Protein AF-A0A9D4RCX7-F1 (afdb_monomer)

Solvent-accessible surface area (backbone atoms only — not comparable to full-atom values): 12362 Å² total; per-residue (Å²): 135,86,64,93,77,71,76,49,70,45,82,47,77,48,77,51,57,49,90,91,46,69,84,62,58,51,76,49,78,48,80,46,74,56,82,64,53,83,46,48,37,42,57,85,52,87,57,45,81,49,77,43,50,80,78,61,65,84,96,58,87,87,78,87,86,58,65,46,25,86,72,71,64,48,59,74,49,77,48,73,52,88,61,61,85,85,41,52,68,55,36,42,32,36,34,31,32,70,39,52,73,60,38,67,34,78,38,42,36,29,44,43,78,41,80,85,75,92,73,78,67,50,65,74,78,74,91,82,86,84,68,98,83,68,71,90,90,63,89,85,79,84,81,64,66,46,67,92,66,88,88,64,89,78,85,80,81,87,79,91,80,81,78,98,59,85,84,89,80,90,81,88,77,86,83,81,81,80,85,134

Sequence (180 aa):
MDDALARSLYTIYIDAYDSLVPDNRARTQVQITVLRNQGFPEFDRASYNEQIDEFHQLAVSVVNITARDTRDNDQITYRMIDGSLNQINSIPCEATDDGLPARSRDVSVVLRVIRVGSAPPSAHPSPLMCQKTRPLGRVYSEVNAQNPISGRNPFLRYELIGCHLPTTSLLSIPQQEISL

Organism: Dreissena polymorpha (NCBI:txid45954)

InterPro domains:
  IPR015919 Cadherin-like superfamily [SSF49313] (37-121)

Foldseek 3Di:
DDPPVPDQKDKDKDWDDDPVCRVDIDIDIDIHGDDFDPWAWDKPDQEAEFEDEPPPDPPDDGDDTDTATPPPRFDKDKDWDPDPPVPLQWTKMKIWGPTVVIHMDIHIYGYHYDYQDDDDWDKDDDDFDDDPPDDAPDDRDDIDTDDPHPDDDDPDDDDDDDDPDDDDDDYDDDDDDDDD

Structure (mmCIF, N/CA/C/O backbone):
data_AF-A0A9D4RCX7-F1
#
_entry.id   AF-A0A9D4RCX7-F1
#
loop_
_atom_site.group_PDB
_atom_site.id
_atom_site.type_symbol
_atom_site.label_atom_id
_atom_site.label_alt_id
_atom_site.label_comp_id
_atom_site.label_asym_id
_atom_site.label_entity_id
_atom_site.label_seq_id
_atom_site.pdbx_PDB_ins_code
_atom_site.Cartn_x
_atom_site.Cartn_y
_atom_site.Cartn_z
_atom_site.occupancy
_atom_site.B_iso_or_equiv
_atom_site.auth_seq_id
_atom_site.auth_comp_id
_atom_site.auth_asym_id
_atom_site.auth_atom_id
_atom_site.pdbx_PDB_model_num
ATOM 1 N N . MET A 1 1 ? 21.361 0.498 -10.367 1.00 44.06 1 MET A N 1
ATOM 2 C CA . MET A 1 1 ? 21.936 1.452 -11.338 1.00 44.06 1 MET A CA 1
ATOM 3 C C . MET A 1 1 ? 21.107 2.713 -11.213 1.00 44.06 1 MET A C 1
ATOM 5 O O . MET A 1 1 ? 20.020 2.763 -11.770 1.00 44.06 1 MET A O 1
ATOM 9 N N . ASP A 1 2 ? 21.563 3.651 -10.384 1.00 46.72 2 ASP A N 1
ATOM 10 C CA . ASP A 1 2 ? 20.850 4.901 -10.108 1.00 46.72 2 ASP A CA 1
ATOM 11 C C . ASP A 1 2 ? 21.110 5.888 -11.250 1.00 46.72 2 ASP A C 1
ATOM 13 O O . ASP A 1 2 ? 22.214 6.409 -11.409 1.00 46.72 2 ASP A O 1
ATOM 17 N N . ASP A 1 3 ? 20.108 6.098 -12.101 1.00 55.25 3 ASP A N 1
ATOM 18 C CA . ASP A 1 3 ? 20.174 7.060 -13.202 1.00 55.25 3 ASP A CA 1
ATOM 19 C C . ASP A 1 3 ? 19.863 8.469 -12.675 1.00 55.25 3 ASP A C 1
ATOM 21 O O . ASP A 1 3 ? 18.710 8.896 -12.634 1.00 55.25 3 ASP A O 1
ATOM 25 N N . ALA A 1 4 ? 20.908 9.199 -12.275 1.00 53.03 4 ALA A N 1
ATOM 26 C CA . ALA A 1 4 ? 20.832 10.539 -11.679 1.00 53.03 4 ALA A CA 1
ATOM 27 C C . ALA A 1 4 ? 20.161 11.618 -12.564 1.00 53.03 4 ALA A C 1
ATOM 29 O O . ALA A 1 4 ? 19.923 12.729 -12.097 1.00 53.03 4 ALA A O 1
ATOM 30 N N . LEU A 1 5 ? 19.865 11.319 -13.836 1.00 59.56 5 LEU A N 1
ATOM 31 C CA . LEU A 1 5 ? 19.228 12.246 -14.781 1.00 59.56 5 LEU A CA 1
ATOM 32 C C . LEU A 1 5 ? 17.838 11.797 -15.246 1.00 59.56 5 LEU A C 1
ATOM 34 O O . LEU A 1 5 ? 17.217 12.502 -16.038 1.00 59.56 5 LEU A O 1
ATOM 38 N N . ALA A 1 6 ? 17.349 10.649 -14.768 1.00 67.06 6 ALA A N 1
ATOM 39 C CA . ALA A 1 6 ? 16.031 10.120 -15.093 1.00 67.06 6 ALA A CA 1
ATOM 40 C C . ALA A 1 6 ? 15.704 10.123 -16.607 1.00 67.06 6 ALA A C 1
ATOM 42 O O . ALA A 1 6 ? 14.556 10.354 -16.998 1.00 67.06 6 ALA A O 1
ATOM 43 N N . ARG A 1 7 ? 16.662 9.808 -17.483 1.00 74.62 7 ARG A N 1
ATOM 44 C CA . ARG A 1 7 ? 16.440 9.862 -18.938 1.00 74.62 7 ARG A CA 1
ATOM 45 C C . ARG A 1 7 ? 15.492 8.749 -19.395 1.00 74.62 7 ARG A C 1
ATOM 47 O O . ARG A 1 7 ? 15.596 7.616 -18.942 1.00 74.62 7 ARG A O 1
ATOM 54 N N . SER A 1 8 ? 14.563 9.082 -20.295 1.00 81.56 8 SER A N 1
ATOM 55 C CA . SER A 1 8 ? 13.553 8.141 -20.824 1.00 81.56 8 SER A CA 1
ATOM 56 C C . SER A 1 8 ? 13.859 7.650 -22.243 1.00 81.56 8 SER A C 1
ATOM 58 O O . SER A 1 8 ? 13.132 6.817 -22.769 1.00 81.56 8 SER A O 1
ATOM 60 N N . LEU A 1 9 ? 14.931 8.151 -22.867 1.00 87.12 9 LEU A N 1
ATOM 61 C CA . LEU A 1 9 ? 15.351 7.779 -24.216 1.00 87.12 9 LEU A CA 1
ATOM 62 C C . LEU A 1 9 ? 16.872 7.625 -24.263 1.00 87.12 9 LEU A C 1
ATOM 64 O O . LEU A 1 9 ? 17.606 8.554 -23.918 1.00 87.12 9 LEU A O 1
ATOM 68 N N . TYR A 1 10 ? 17.327 6.466 -24.728 1.00 89.94 10 TYR A N 1
ATOM 69 C CA . TYR A 1 10 ? 18.731 6.165 -24.972 1.00 89.94 10 TYR A CA 1
ATOM 70 C C . TYR A 1 10 ? 18.933 5.874 -26.450 1.00 89.94 10 TYR A C 1
ATOM 72 O O . TYR A 1 10 ? 18.183 5.115 -27.059 1.00 89.94 10 TYR A O 1
ATOM 80 N N . THR A 1 11 ? 19.977 6.462 -27.016 1.00 93.44 11 THR A N 1
ATOM 81 C CA . THR A 1 11 ? 20.402 6.183 -28.382 1.00 93.44 11 THR A CA 1
ATOM 82 C C . THR A 1 11 ? 21.670 5.350 -28.324 1.00 93.44 11 THR A C 1
ATOM 84 O O . THR A 1 11 ? 22.684 5.822 -27.809 1.00 93.44 11 THR A O 1
ATOM 87 N N . ILE A 1 12 ? 21.619 4.128 -28.853 1.00 94.94 12 ILE A N 1
ATOM 88 C CA . ILE A 1 12 ? 22.793 3.266 -29.005 1.00 94.94 12 ILE A CA 1
ATOM 89 C C . ILE A 1 12 ? 23.153 3.130 -30.485 1.00 94.94 12 ILE A C 1
ATOM 91 O O . ILE A 1 12 ? 22.278 3.102 -31.351 1.00 94.94 12 ILE A O 1
ATOM 95 N N . TYR A 1 13 ? 24.449 3.042 -30.767 1.00 96.31 13 TYR A N 1
ATOM 96 C CA . TYR A 1 13 ? 24.965 2.748 -32.099 1.00 96.31 13 TYR A CA 1
ATOM 97 C C . TYR A 1 13 ? 25.464 1.310 -32.126 1.00 96.31 13 TYR A C 1
ATOM 99 O O . TYR A 1 13 ? 26.211 0.902 -31.237 1.00 96.31 13 TYR A O 1
ATOM 107 N N . ILE A 1 14 ? 25.048 0.554 -33.135 1.00 96.19 14 ILE A N 1
ATOM 108 C CA . ILE A 1 14 ? 25.449 -0.838 -33.329 1.00 96.19 14 ILE A CA 1
ATOM 109 C C . ILE A 1 14 ? 26.311 -0.899 -34.583 1.00 96.19 14 ILE A C 1
ATOM 111 O O . ILE A 1 14 ? 25.851 -0.520 -35.660 1.00 96.19 14 ILE A O 1
ATOM 115 N N . ASP A 1 15 ? 27.544 -1.379 -34.422 1.00 96.38 15 ASP A N 1
ATOM 116 C CA . ASP A 1 15 ? 28.438 -1.718 -35.525 1.00 96.38 15 ASP A CA 1
ATOM 117 C C . ASP A 1 15 ? 28.353 -3.224 -35.793 1.00 96.38 15 ASP A C 1
ATOM 119 O O . ASP A 1 15 ? 28.561 -4.030 -34.887 1.00 96.38 15 ASP A O 1
ATOM 123 N N . ALA A 1 16 ? 28.078 -3.599 -37.039 1.00 96.06 16 ALA A N 1
ATOM 124 C CA . ALA A 1 16 ? 28.166 -4.974 -37.515 1.00 96.06 16 ALA A CA 1
ATOM 125 C C . ALA A 1 16 ? 29.351 -5.102 -38.477 1.00 96.06 16 ALA A C 1
ATOM 127 O O . ALA A 1 16 ? 29.456 -4.332 -39.436 1.00 96.06 16 ALA A O 1
ATOM 128 N N . TYR A 1 17 ? 30.244 -6.056 -38.215 1.00 96.38 17 TYR A N 1
ATOM 129 C CA . TYR A 1 17 ? 31.419 -6.335 -39.039 1.00 96.38 17 TYR A CA 1
ATOM 130 C C . TYR A 1 17 ? 31.830 -7.807 -38.929 1.00 96.38 17 TYR A C 1
ATOM 132 O O . TYR A 1 17 ? 31.524 -8.477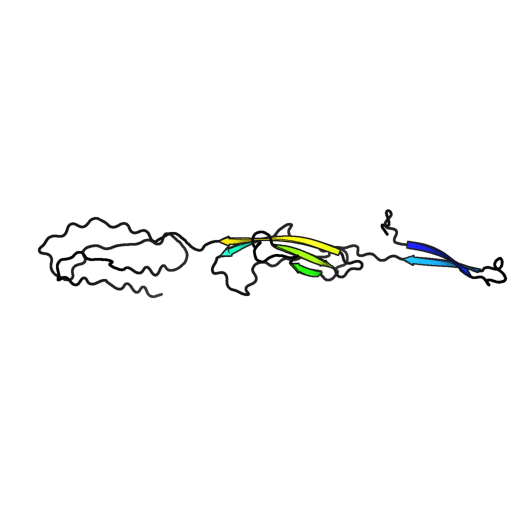 -37.941 1.00 96.38 17 TYR A O 1
ATOM 140 N N . ASP A 1 18 ? 32.525 -8.301 -39.951 1.00 96.38 18 ASP A N 1
ATOM 141 C CA . ASP A 1 18 ? 33.166 -9.618 -39.936 1.00 96.38 18 ASP A CA 1
ATOM 142 C C . ASP A 1 18 ? 34.456 -9.550 -39.101 1.00 96.38 18 ASP A C 1
ATOM 144 O O . ASP A 1 18 ? 35.268 -8.640 -39.283 1.00 96.38 18 ASP A O 1
ATOM 148 N N . SER A 1 19 ? 34.672 -10.512 -38.198 1.00 94.62 19 SER A N 1
ATOM 149 C CA . SER A 1 19 ? 35.849 -10.546 -37.322 1.00 94.62 19 SER A CA 1
ATOM 150 C C . SER A 1 19 ? 37.174 -10.641 -38.083 1.00 94.62 19 SER A C 1
ATOM 152 O O . SER A 1 19 ? 38.197 -10.205 -37.554 1.00 94.62 19 SER A O 1
ATOM 154 N N . LEU A 1 20 ? 37.162 -11.163 -39.314 1.00 95.00 20 LEU A N 1
ATOM 155 C CA . LEU A 1 20 ? 38.339 -11.239 -40.182 1.00 95.00 20 LEU A CA 1
ATOM 156 C C . LEU A 1 20 ? 38.590 -9.945 -40.976 1.00 95.00 20 LEU A C 1
ATOM 158 O O . LEU A 1 20 ? 39.706 -9.751 -41.458 1.00 95.00 20 LEU A O 1
ATOM 162 N N . VAL A 1 21 ? 37.599 -9.045 -41.094 1.00 95.50 21 VAL A N 1
ATOM 163 C CA . VAL A 1 21 ? 37.723 -7.744 -41.789 1.00 95.50 21 VAL A CA 1
ATOM 164 C C . VAL A 1 21 ? 37.087 -6.607 -40.961 1.00 95.50 21 VAL A C 1
ATOM 166 O O . VAL A 1 21 ? 36.041 -6.068 -41.331 1.00 95.50 21 VAL A O 1
ATOM 169 N N . PRO A 1 22 ? 37.715 -6.187 -39.845 1.00 91.62 22 PRO A N 1
ATOM 170 C CA . PRO A 1 22 ? 37.090 -5.285 -38.866 1.00 91.62 22 PRO A CA 1
ATOM 171 C C . PRO A 1 22 ? 36.873 -3.841 -39.337 1.00 91.62 22 PRO A C 1
ATOM 173 O O . PRO A 1 22 ? 36.086 -3.091 -38.747 1.00 91.62 22 PRO A O 1
ATOM 176 N N . ASP A 1 23 ? 37.590 -3.422 -40.377 1.00 94.44 23 ASP A N 1
ATOM 177 C CA . ASP A 1 23 ? 37.478 -2.069 -40.928 1.00 94.44 23 ASP A CA 1
ATOM 178 C C . ASP A 1 23 ? 36.240 -1.911 -41.818 1.00 94.44 23 ASP A C 1
ATOM 180 O O . ASP A 1 23 ? 35.707 -0.808 -41.946 1.00 94.44 23 ASP A O 1
ATOM 184 N N . ASN A 1 24 ? 35.723 -3.012 -42.375 1.00 96.00 24 ASN A N 1
ATOM 185 C CA . ASN A 1 24 ? 34.487 -3.003 -43.145 1.00 96.00 24 ASN A CA 1
ATOM 186 C C . ASN A 1 24 ? 33.284 -3.213 -42.216 1.00 96.00 24 ASN A C 1
ATOM 188 O O . ASN A 1 24 ? 32.891 -4.345 -41.928 1.00 96.00 24 ASN A O 1
ATOM 192 N N . ARG A 1 25 ? 32.712 -2.108 -41.728 1.00 96.12 25 ARG A N 1
ATOM 193 C CA . ARG A 1 25 ? 31.596 -2.117 -40.773 1.00 96.12 25 ARG A CA 1
ATOM 194 C C . ARG A 1 25 ? 30.385 -1.346 -41.281 1.00 96.12 25 ARG A C 1
ATOM 196 O O . ARG A 1 25 ? 30.521 -0.280 -41.878 1.00 96.12 25 ARG A O 1
ATOM 203 N N . ALA A 1 26 ? 29.199 -1.846 -40.956 1.00 96.62 26 ALA A N 1
ATOM 204 C CA . ALA A 1 26 ? 27.942 -1.120 -41.090 1.00 96.62 26 ALA A CA 1
ATOM 205 C C . ALA A 1 26 ? 27.501 -0.606 -39.715 1.00 96.62 26 ALA A C 1
ATOM 207 O O . ALA A 1 26 ? 27.487 -1.372 -38.753 1.00 96.62 26 ALA A O 1
ATOM 208 N N . ARG A 1 27 ? 27.123 0.675 -39.624 1.00 96.62 27 ARG A N 1
ATOM 209 C CA . ARG A 1 27 ? 26.613 1.290 -38.392 1.00 96.62 27 ARG A CA 1
ATOM 210 C C . ARG A 1 27 ? 25.125 1.576 -38.510 1.00 96.62 27 ARG A C 1
ATOM 212 O O . ARG A 1 27 ? 24.691 2.178 -39.488 1.00 96.62 27 ARG A O 1
ATOM 219 N N . THR A 1 28 ? 24.365 1.224 -37.481 1.00 96.81 28 THR A N 1
ATOM 220 C CA . THR A 1 28 ? 22.963 1.629 -37.334 1.00 96.81 28 THR A CA 1
ATOM 221 C C . THR A 1 28 ? 22.697 2.225 -35.955 1.00 96.81 28 THR A C 1
ATOM 223 O O . THR A 1 28 ? 23.509 2.090 -35.038 1.00 96.81 28 THR A O 1
ATOM 226 N N . GLN A 1 29 ? 21.561 2.902 -35.816 1.00 96.81 29 GLN A N 1
ATOM 227 C CA . GLN A 1 29 ? 21.099 3.511 -34.576 1.00 96.81 29 GLN A CA 1
ATOM 228 C C . GLN A 1 29 ? 19.876 2.757 -34.046 1.00 96.81 29 GLN A C 1
ATOM 230 O O . GLN A 1 29 ? 18.929 2.509 -34.790 1.00 96.81 29 GLN A O 1
ATOM 235 N N . VAL A 1 30 ? 19.862 2.462 -32.746 1.00 95.62 30 VAL A N 1
ATOM 236 C CA . VAL A 1 30 ? 18.690 1.937 -32.035 1.00 95.62 30 VAL A CA 1
ATOM 237 C C . VAL A 1 30 ? 18.294 2.914 -30.933 1.00 95.62 30 VAL A C 1
ATOM 239 O O . VAL A 1 30 ? 19.133 3.378 -30.160 1.00 95.62 30 VAL A O 1
ATOM 242 N N . GLN A 1 31 ? 17.005 3.237 -30.879 1.00 94.69 31 GLN A N 1
ATOM 243 C CA . GLN A 1 31 ? 16.410 4.040 -29.818 1.00 94.69 31 GLN A CA 1
ATOM 244 C C . GLN A 1 31 ? 15.747 3.118 -28.794 1.00 94.69 31 GLN A C 1
ATOM 246 O O . GLN A 1 31 ? 14.908 2.295 -29.149 1.00 94.69 31 GLN A O 1
ATOM 251 N N . ILE A 1 32 ? 16.131 3.260 -27.529 1.00 89.56 32 ILE A N 1
ATOM 252 C CA . ILE A 1 32 ? 15.564 2.526 -26.399 1.00 89.56 32 ILE A CA 1
ATOM 253 C C . ILE A 1 32 ? 14.779 3.514 -25.545 1.00 89.56 32 ILE A C 1
ATOM 255 O O . ILE A 1 32 ? 15.359 4.434 -24.963 1.00 89.56 32 ILE A O 1
ATOM 259 N N . THR A 1 33 ? 13.470 3.302 -25.449 1.00 86.06 33 THR A N 1
ATOM 260 C CA . THR A 1 33 ? 12.592 4.074 -24.567 1.00 86.06 33 THR A CA 1
ATOM 261 C C . THR A 1 33 ? 12.451 3.351 -23.235 1.00 86.06 33 THR A C 1
ATOM 263 O O . THR A 1 33 ? 12.062 2.185 -23.200 1.00 86.06 33 THR A O 1
ATOM 266 N N . VAL A 1 34 ? 12.755 4.038 -22.136 1.00 84.62 34 VAL A N 1
ATOM 267 C CA . VAL A 1 34 ? 12.569 3.503 -20.784 1.00 84.62 34 VAL A CA 1
ATOM 268 C C . VAL A 1 34 ? 11.218 3.962 -20.260 1.00 84.62 34 VAL A C 1
ATOM 270 O O . VAL A 1 34 ? 11.002 5.152 -20.040 1.00 84.62 34 VAL A O 1
ATOM 273 N N . LEU A 1 35 ? 10.321 3.000 -20.052 1.00 78.81 35 LEU A N 1
ATOM 274 C CA . LEU A 1 35 ? 9.049 3.211 -19.371 1.00 78.81 35 LEU A CA 1
ATOM 275 C C . LEU A 1 35 ? 9.277 3.046 -17.866 1.00 78.81 35 LEU A C 1
ATOM 277 O O . LEU A 1 35 ? 9.893 2.071 -17.438 1.00 78.81 35 LEU A O 1
ATOM 281 N N . ARG A 1 36 ? 8.823 4.018 -17.076 1.00 82.06 36 ARG A N 1
ATOM 282 C CA . ARG A 1 36 ? 8.868 3.970 -15.611 1.00 82.06 36 ARG A CA 1
ATOM 283 C C . ARG A 1 36 ? 7.474 4.218 -15.068 1.00 82.06 36 ARG A C 1
ATOM 285 O O . ARG A 1 36 ? 6.780 5.078 -15.609 1.00 82.06 36 ARG A O 1
ATOM 292 N N . ASN A 1 37 ? 7.146 3.542 -13.974 1.00 87.69 37 ASN A N 1
ATOM 293 C CA . ASN A 1 37 ? 6.021 3.911 -13.126 1.00 87.69 37 ASN A CA 1
ATOM 294 C C . ASN A 1 37 ? 6.153 5.396 -12.710 1.00 87.69 37 ASN A C 1
ATOM 296 O O . ASN A 1 37 ? 7.189 5.821 -12.168 1.00 87.69 37 ASN A O 1
ATOM 300 N N . GLN A 1 38 ? 5.147 6.201 -13.064 1.00 83.62 38 GLN A N 1
ATOM 301 C CA . GLN A 1 38 ? 5.122 7.639 -12.791 1.00 83.62 38 GLN A CA 1
ATOM 302 C C . GLN A 1 38 ? 4.380 7.949 -11.492 1.00 83.62 38 GLN A C 1
ATOM 304 O O . GLN A 1 38 ? 4.663 8.991 -10.886 1.00 83.62 38 GLN A O 1
ATOM 309 N N . GLY A 1 39 ? 3.479 7.058 -11.093 1.00 87.25 39 GLY A N 1
ATOM 310 C CA . GLY A 1 39 ? 2.679 7.062 -9.888 1.00 87.25 39 GLY A CA 1
ATOM 311 C C . GLY A 1 39 ? 3.342 6.447 -8.667 1.00 87.25 39 GLY A C 1
A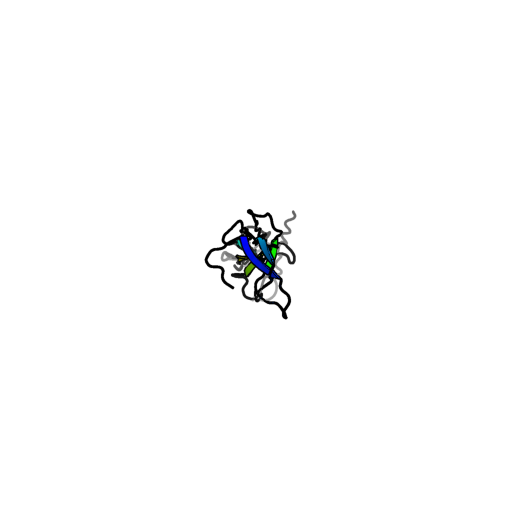TOM 312 O O . GLY A 1 39 ? 4.535 6.125 -8.649 1.00 87.25 39 GLY A O 1
ATOM 313 N N . PHE A 1 40 ? 2.577 6.467 -7.588 1.00 92.31 40 PHE A N 1
ATOM 314 C CA . PHE A 1 40 ? 2.717 5.613 -6.415 1.00 92.31 40 PHE A CA 1
ATOM 315 C C . PHE A 1 40 ? 1.405 5.700 -5.620 1.00 92.31 40 PHE A C 1
ATOM 317 O O . PHE A 1 40 ? 0.723 6.731 -5.673 1.00 92.31 40 PHE A O 1
ATOM 324 N N . PRO A 1 41 ? 1.072 4.694 -4.792 1.00 96.56 41 PRO A N 1
ATOM 325 C CA . PRO A 1 41 ? -0.129 4.741 -3.972 1.00 96.56 41 PRO A CA 1
ATOM 326 C C . PRO A 1 41 ? -0.105 5.904 -2.970 1.00 96.56 41 PRO A C 1
ATOM 328 O O . PRO A 1 41 ? 0.814 6.045 -2.157 1.00 96.56 41 PRO A O 1
ATOM 331 N N . GLU A 1 42 ? -1.157 6.716 -2.975 1.00 95.62 42 GLU A N 1
ATOM 332 C CA . GLU A 1 42 ? -1.379 7.804 -2.024 1.00 95.62 42 GLU A CA 1
ATOM 333 C C . GLU A 1 42 ? -2.607 7.517 -1.163 1.00 95.62 42 GLU A C 1
ATOM 335 O O . GLU A 1 42 ? -3.717 7.392 -1.677 1.00 95.62 42 GLU A O 1
ATOM 340 N N . PHE A 1 43 ? -2.416 7.412 0.156 1.00 95.62 43 PHE A N 1
ATOM 341 C CA . PHE A 1 43 ? -3.517 7.250 1.105 1.00 95.62 43 PHE A CA 1
ATOM 342 C C . PHE A 1 43 ? -4.315 8.541 1.277 1.00 95.62 43 PHE A C 1
ATOM 344 O O . PHE A 1 43 ? -3.747 9.631 1.345 1.00 95.62 43 PHE A O 1
ATOM 351 N N . ASP A 1 44 ? -5.626 8.403 1.482 1.00 93.31 44 ASP A N 1
ATOM 352 C CA . ASP A 1 44 ? -6.517 9.540 1.752 1.00 93.31 44 ASP A CA 1
ATOM 353 C C . ASP A 1 44 ? -6.169 10.273 3.069 1.00 93.31 44 ASP A C 1
ATOM 355 O O . ASP A 1 44 ? -6.562 11.423 3.280 1.00 93.31 44 ASP A O 1
ATOM 359 N N . ARG A 1 45 ? -5.464 9.602 3.995 1.00 91.94 45 ARG A N 1
ATOM 360 C CA . ARG A 1 45 ? -5.065 10.136 5.307 1.00 91.94 45 ARG A CA 1
ATOM 361 C C . ARG A 1 45 ? -3.623 9.763 5.636 1.00 91.94 45 ARG A C 1
ATOM 363 O O . ARG A 1 45 ? -3.159 8.683 5.291 1.00 91.94 45 ARG A O 1
ATOM 370 N N . ALA A 1 46 ? -2.950 10.626 6.397 1.00 89.06 46 ALA A N 1
ATOM 371 C CA . ALA A 1 46 ? -1.607 10.354 6.921 1.00 89.06 46 ALA A CA 1
ATOM 372 C C . ALA A 1 46 ? -1.592 9.296 8.044 1.00 89.06 46 ALA A C 1
ATOM 374 O O . ALA A 1 46 ? -0.565 8.671 8.293 1.00 89.06 46 ALA A O 1
ATOM 375 N N . SER A 1 47 ? -2.719 9.111 8.737 1.00 89.44 47 SER A N 1
ATOM 376 C CA . SER A 1 47 ? -2.941 8.042 9.713 1.00 89.44 47 SER A CA 1
ATOM 377 C C . SER A 1 47 ? -4.437 7.796 9.921 1.00 89.44 47 SER A C 1
ATOM 379 O O . SER A 1 47 ? -5.274 8.660 9.635 1.00 89.44 47 SER A O 1
ATOM 381 N N . TYR A 1 48 ? -4.777 6.613 10.431 1.00 88.00 48 TYR A N 1
ATOM 382 C CA . TYR A 1 48 ? -6.147 6.229 10.770 1.00 88.00 48 TYR A CA 1
ATOM 383 C C . TYR A 1 48 ? -6.227 5.918 12.261 1.00 88.00 48 TYR A C 1
ATOM 385 O O . TYR A 1 48 ? -5.515 5.044 12.737 1.00 88.00 48 TYR A O 1
ATOM 393 N N . ASN A 1 49 ? -7.081 6.627 12.998 1.00 87.75 49 ASN A N 1
ATOM 394 C CA . ASN A 1 49 ? -7.268 6.410 14.430 1.00 87.75 49 ASN A CA 1
ATOM 395 C C . ASN A 1 49 ? -8.689 5.912 14.663 1.00 87.75 49 ASN A C 1
ATOM 397 O O . ASN A 1 49 ? -9.631 6.661 14.413 1.00 87.75 49 ASN A O 1
ATOM 401 N N . GLU A 1 50 ? -8.832 4.689 15.161 1.00 84.44 50 GLU A N 1
ATOM 402 C CA . GLU A 1 50 ? -10.135 4.111 15.483 1.00 84.44 50 GLU A CA 1
ATOM 403 C C . GLU A 1 50 ? -10.178 3.615 16.924 1.00 84.44 50 GLU A C 1
ATOM 405 O O . GLU A 1 50 ? -9.166 3.250 17.534 1.00 84.44 50 GLU A O 1
ATOM 410 N N . GLN A 1 51 ? -11.384 3.617 17.480 1.00 80.38 51 GLN A N 1
ATOM 411 C CA . GLN A 1 51 ? -11.635 3.193 18.843 1.00 80.38 51 GLN A CA 1
ATOM 412 C C . GLN A 1 51 ? -12.694 2.098 18.848 1.00 80.38 51 GLN A C 1
ATOM 414 O O . GLN A 1 51 ? -13.806 2.297 18.367 1.00 80.38 51 GLN A O 1
ATOM 419 N N . ILE A 1 52 ? -12.346 0.957 19.429 1.00 80.62 52 ILE A N 1
ATOM 420 C CA . ILE A 1 52 ? -13.243 -0.188 19.589 1.00 80.62 52 ILE A CA 1
ATOM 421 C C . ILE A 1 52 ? -13.421 -0.487 21.069 1.00 80.62 52 ILE A C 1
ATOM 423 O O . ILE A 1 52 ? -12.554 -0.166 21.879 1.00 80.62 52 ILE A O 1
ATOM 427 N N . ASP A 1 53 ? -14.537 -1.094 21.444 1.00 78.12 53 ASP A N 1
ATOM 428 C CA . ASP A 1 53 ? -14.712 -1.605 22.797 1.00 78.12 53 ASP A CA 1
ATOM 429 C C . ASP A 1 53 ? -14.247 -3.058 22.952 1.00 78.12 53 ASP A C 1
ATOM 431 O O . ASP A 1 53 ? -14.010 -3.772 21.979 1.00 78.12 53 ASP A O 1
ATOM 435 N N . GLU A 1 54 ? -14.102 -3.501 24.199 1.00 75.88 54 GLU A N 1
ATOM 436 C CA . GLU A 1 54 ? -13.702 -4.875 24.535 1.00 75.88 54 GLU A CA 1
ATOM 437 C C . GLU A 1 54 ? -14.726 -5.953 24.133 1.00 75.88 54 GLU A C 1
ATOM 439 O O . GLU A 1 54 ? -14.404 -7.140 24.145 1.00 75.88 54 GLU A O 1
ATOM 444 N N . PHE A 1 55 ? -15.944 -5.556 23.760 1.00 77.12 55 PHE A N 1
ATOM 445 C CA . PHE A 1 55 ? -17.007 -6.429 23.269 1.00 77.12 55 PHE A CA 1
ATOM 446 C C . PHE A 1 55 ? -17.189 -6.334 21.747 1.00 77.12 55 PHE A C 1
ATOM 448 O O . PHE A 1 55 ? -18.161 -6.885 21.217 1.00 77.12 55 PHE A O 1
ATOM 455 N N . HIS A 1 56 ? -16.271 -5.665 21.037 1.00 76.75 56 HIS A N 1
ATOM 456 C CA . HIS A 1 56 ? -16.322 -5.551 19.587 1.00 76.75 56 HIS A CA 1
ATOM 457 C C . HIS A 1 56 ? -16.336 -6.945 18.946 1.00 76.75 56 HIS A C 1
ATOM 459 O O . HIS A 1 56 ? -15.545 -7.826 19.291 1.00 76.75 56 HIS A O 1
ATOM 465 N N . GLN A 1 57 ? -17.278 -7.160 18.030 1.00 82.50 57 GLN A N 1
ATOM 466 C CA . GLN A 1 57 ? -17.515 -8.473 17.442 1.00 82.50 57 GLN A CA 1
ATOM 467 C C . GLN A 1 57 ? -16.334 -8.922 16.577 1.00 82.50 57 GLN A C 1
ATOM 469 O O . GLN A 1 57 ? -15.744 -8.141 15.830 1.00 82.50 57 GLN A O 1
ATOM 474 N N . LEU A 1 58 ? -16.019 -10.216 16.642 1.00 81.38 58 LEU A N 1
ATOM 475 C CA . LEU A 1 58 ? -15.015 -10.819 15.770 1.00 81.38 58 LEU A CA 1
ATOM 476 C C . LEU A 1 58 ? -15.476 -10.778 14.307 1.00 81.38 58 LEU A C 1
ATOM 478 O O . LEU A 1 58 ? -16.667 -10.884 14.021 1.00 81.38 58 LEU A O 1
ATOM 482 N N . ALA A 1 59 ? -14.510 -10.675 13.390 1.00 80.31 59 ALA A N 1
ATOM 483 C CA . ALA A 1 59 ? -14.725 -10.628 11.940 1.00 80.31 59 ALA A CA 1
ATOM 484 C C . ALA A 1 59 ? -15.550 -9.428 11.428 1.00 80.31 59 ALA A C 1
ATOM 486 O O . ALA A 1 59 ? -15.982 -9.426 10.276 1.00 80.31 59 ALA A O 1
ATOM 487 N N . VAL A 1 60 ? -15.728 -8.387 12.248 1.00 85.75 60 VAL A N 1
ATOM 488 C CA . VAL A 1 60 ? -16.269 -7.098 11.805 1.00 85.75 60 VAL A CA 1
ATOM 489 C C . VAL A 1 60 ? -15.124 -6.183 11.372 1.00 85.75 60 VAL A C 1
ATOM 491 O O . VAL A 1 60 ? -14.069 -6.132 12.004 1.00 85.75 60 VAL A O 1
ATOM 494 N N . SER A 1 61 ? -15.326 -5.474 10.261 1.00 83.00 61 SER A N 1
ATOM 495 C CA . SER A 1 61 ? -14.368 -4.482 9.770 1.00 83.00 61 SER A CA 1
ATOM 496 C C . SER A 1 61 ? -14.256 -3.323 10.759 1.00 83.00 61 SER A C 1
ATOM 498 O O . SER A 1 61 ? -15.249 -2.653 11.030 1.00 83.00 61 SER A O 1
ATOM 500 N N . VAL A 1 62 ? -13.042 -3.058 11.242 1.0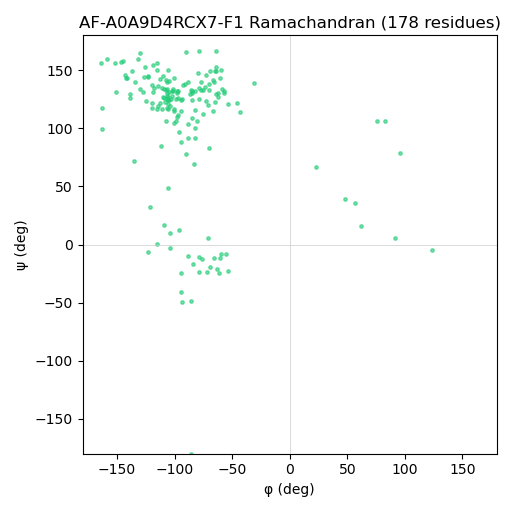0 85.62 62 VAL A N 1
ATOM 501 C CA . VAL A 1 62 ? -12.764 -1.959 12.182 1.00 85.62 62 VAL A CA 1
ATOM 502 C C . VAL A 1 62 ? -12.507 -0.649 11.443 1.00 85.62 62 VAL A C 1
ATOM 504 O O . VAL A 1 62 ? -13.091 0.377 11.770 1.00 85.62 62 VAL A O 1
ATOM 507 N N . VAL A 1 63 ? -11.649 -0.686 10.424 1.00 87.94 63 VAL A N 1
ATOM 508 C CA . VAL A 1 63 ? -11.262 0.485 9.634 1.00 87.94 63 VAL A CA 1
ATOM 509 C C . VAL A 1 63 ? -11.139 0.099 8.168 1.00 87.94 63 VAL A C 1
ATOM 511 O O . VAL A 1 63 ? -10.670 -0.992 7.850 1.00 87.94 63 VAL A O 1
ATOM 514 N N . ASN A 1 64 ? -11.544 1.001 7.278 1.00 90.19 64 ASN A N 1
ATOM 515 C CA . ASN A 1 64 ? -11.267 0.890 5.853 1.00 90.19 64 ASN A CA 1
ATOM 516 C C . ASN A 1 64 ? -10.179 1.906 5.486 1.00 90.19 64 ASN A C 1
ATOM 518 O O . ASN A 1 64 ? -10.358 3.108 5.703 1.00 90.19 64 ASN A O 1
ATOM 522 N N . ILE A 1 65 ? -9.060 1.416 4.957 1.00 90.75 65 ILE A N 1
ATOM 523 C CA . ILE A 1 65 ? -7.978 2.249 4.431 1.00 90.75 65 ILE A CA 1
ATOM 524 C C . ILE A 1 65 ? -8.027 2.213 2.909 1.00 90.75 65 ILE A C 1
ATOM 526 O O . ILE A 1 65 ? -8.314 1.184 2.303 1.00 90.75 65 ILE A O 1
ATOM 530 N N . THR A 1 66 ? -7.770 3.352 2.279 1.00 92.75 66 THR A N 1
ATOM 531 C CA . THR A 1 66 ? -7.816 3.470 0.823 1.00 92.75 66 THR A CA 1
ATOM 532 C C . THR A 1 66 ? -6.649 4.322 0.368 1.00 92.75 66 THR A C 1
ATOM 534 O O . THR A 1 66 ? -6.417 5.409 0.901 1.00 92.75 66 THR A O 1
ATOM 537 N N . ALA A 1 67 ? -5.917 3.792 -0.602 1.00 94.81 67 ALA A N 1
ATOM 538 C CA . ALA A 1 67 ? -4.913 4.491 -1.372 1.00 94.81 67 ALA A CA 1
ATOM 539 C C . ALA A 1 67 ? -5.348 4.569 -2.839 1.00 94.81 67 ALA A C 1
ATOM 541 O O . ALA A 1 67 ? -6.162 3.764 -3.303 1.00 94.81 67 ALA A O 1
ATOM 542 N N . ARG A 1 68 ? -4.821 5.556 -3.562 1.00 95.00 68 ARG A N 1
ATOM 543 C CA . ARG A 1 68 ? -5.066 5.771 -4.992 1.00 95.00 68 ARG A CA 1
ATOM 544 C C . ARG A 1 68 ? -3.756 6.056 -5.698 1.00 95.00 68 ARG A C 1
ATOM 546 O O . ARG A 1 68 ? -2.954 6.819 -5.171 1.00 95.00 68 ARG A O 1
ATOM 553 N N . ASP A 1 69 ? -3.582 5.506 -6.891 1.00 93.69 69 ASP A N 1
ATOM 554 C CA . ASP A 1 69 ? -2.516 5.930 -7.782 1.00 93.69 69 ASP A CA 1
ATOM 555 C C . ASP A 1 69 ? -3.118 6.858 -8.828 1.00 93.69 69 ASP A C 1
ATOM 557 O O . ASP A 1 69 ? -3.877 6.436 -9.692 1.00 93.69 69 ASP A O 1
ATOM 561 N N . THR A 1 70 ? -2.879 8.157 -8.684 1.00 88.69 70 THR A N 1
ATOM 562 C CA . THR A 1 70 ? -3.582 9.168 -9.485 1.00 88.69 70 THR A CA 1
ATOM 563 C C . THR A 1 70 ? -2.893 9.481 -10.809 1.00 88.69 70 THR A C 1
ATOM 565 O O . THR A 1 70 ? -3.469 10.207 -11.623 1.00 88.69 70 THR A O 1
ATOM 568 N N . ARG A 1 71 ? -1.666 8.988 -11.034 1.00 88.69 71 ARG A N 1
ATOM 569 C CA . ARG A 1 71 ? -0.875 9.356 -12.221 1.00 88.69 71 ARG A CA 1
ATOM 570 C C . ARG A 1 71 ? -1.024 8.368 -13.367 1.00 88.69 71 ARG A C 1
ATOM 572 O O . ARG A 1 71 ? -1.131 8.809 -14.510 1.00 88.69 71 ARG A O 1
ATOM 579 N N . ASP A 1 72 ? -1.049 7.080 -13.071 1.00 87.69 72 ASP A N 1
ATOM 580 C CA . ASP A 1 72 ? -1.175 5.986 -14.042 1.00 87.69 72 ASP A CA 1
ATOM 581 C C . ASP A 1 72 ? -2.377 5.068 -13.764 1.00 87.69 72 ASP A 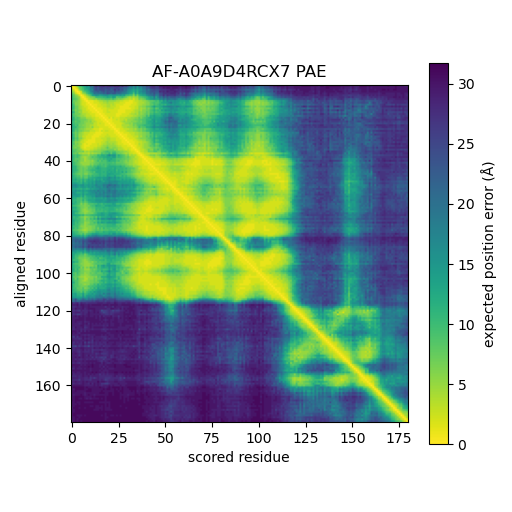C 1
ATOM 583 O O . ASP A 1 72 ? -2.748 4.296 -14.646 1.00 87.69 72 ASP A O 1
ATOM 587 N N . ASN A 1 73 ? -3.091 5.255 -12.641 1.00 89.56 73 ASN A N 1
ATOM 588 C CA . ASN A 1 73 ? -4.244 4.434 -12.238 1.00 89.56 73 ASN A CA 1
ATOM 589 C C . ASN A 1 73 ? -3.905 2.936 -12.133 1.00 89.56 73 ASN A C 1
ATOM 591 O O . ASN A 1 73 ? -4.747 2.076 -12.423 1.00 89.56 73 ASN A O 1
ATOM 595 N N . ASP A 1 74 ? -2.687 2.647 -11.687 1.00 92.38 74 ASP A N 1
ATOM 596 C CA . ASP A 1 74 ? -2.218 1.303 -11.381 1.00 92.38 74 ASP A CA 1
ATOM 597 C C . ASP A 1 74 ? -3.089 0.642 -10.284 1.00 92.38 74 ASP A C 1
ATOM 599 O O . ASP A 1 74 ? -3.703 1.301 -9.430 1.00 92.38 74 ASP A O 1
ATOM 603 N N . GLN A 1 75 ? -3.203 -0.688 -10.328 1.00 94.62 75 GLN A N 1
ATOM 604 C CA . GLN A 1 75 ? -3.965 -1.463 -9.346 1.00 94.62 75 GLN A CA 1
ATOM 605 C C . GLN A 1 75 ? -3.214 -1.524 -8.016 1.00 94.62 75 GLN A C 1
ATOM 607 O O . GLN A 1 75 ? -2.022 -1.814 -7.968 1.00 94.62 75 GLN A O 1
ATOM 612 N N . ILE A 1 76 ? -3.934 -1.326 -6.908 1.00 95.69 76 ILE A N 1
ATOM 613 C CA . ILE A 1 76 ? -3.328 -1.257 -5.574 1.00 95.69 76 ILE A CA 1
ATOM 614 C C . ILE A 1 76 ? -3.627 -2.514 -4.768 1.00 95.69 76 ILE A C 1
ATOM 616 O O . ILE A 1 76 ? -4.783 -2.886 -4.557 1.00 95.69 76 ILE A O 1
ATOM 620 N N . THR A 1 77 ? -2.568 -3.114 -4.232 1.00 95.81 77 THR A N 1
ATOM 621 C CA . THR A 1 77 ? -2.634 -4.208 -3.259 1.00 95.81 77 THR A CA 1
ATOM 622 C C . THR A 1 77 ? -2.247 -3.711 -1.867 1.00 95.81 77 THR A C 1
ATOM 624 O O . THR A 1 77 ? -1.301 -2.939 -1.725 1.00 95.81 77 THR A O 1
ATOM 627 N N . TYR A 1 78 ? -2.951 -4.177 -0.829 1.00 94.38 78 TYR A N 1
ATOM 628 C CA . TYR A 1 78 ? -2.729 -3.781 0.566 1.00 94.38 78 TYR A CA 1
ATOM 629 C C . TYR A 1 78 ? -2.186 -4.939 1.399 1.00 94.38 78 TYR A C 1
ATOM 631 O O . TYR A 1 78 ? -2.633 -6.079 1.253 1.00 94.38 78 TYR A O 1
ATOM 639 N N . ARG A 1 79 ? -1.278 -4.645 2.332 1.00 90.69 79 ARG A N 1
ATOM 640 C CA . ARG A 1 79 ? -0.825 -5.608 3.344 1.00 90.69 79 ARG A CA 1
ATOM 641 C C . ARG A 1 79 ? -0.532 -4.942 4.681 1.00 90.69 79 ARG A C 1
ATOM 643 O O . ARG A 1 79 ? -0.253 -3.752 4.746 1.00 90.69 79 ARG A O 1
ATOM 650 N N . MET A 1 80 ? -0.556 -5.728 5.751 1.00 87.69 80 MET A N 1
ATOM 651 C CA . MET A 1 80 ? -0.011 -5.314 7.045 1.00 87.69 80 MET A CA 1
ATOM 652 C C . MET A 1 80 ? 1.490 -5.611 7.067 1.00 87.69 80 MET A C 1
ATOM 654 O O . MET A 1 80 ? 1.900 -6.720 6.717 1.00 87.69 80 MET A O 1
ATOM 658 N N . ILE A 1 81 ? 2.297 -4.627 7.455 1.00 85.06 81 ILE A N 1
ATOM 659 C CA . ILE A 1 81 ? 3.752 -4.763 7.552 1.00 85.06 81 ILE A CA 1
ATOM 660 C C . ILE A 1 81 ? 4.053 -5.361 8.923 1.00 85.06 81 ILE A C 1
ATOM 662 O O . ILE A 1 81 ? 3.829 -4.699 9.925 1.00 85.06 81 ILE A O 1
ATOM 666 N N . ASP A 1 82 ? 4.483 -6.623 8.960 1.00 70.31 82 ASP A N 1
ATOM 667 C CA . ASP A 1 82 ? 4.952 -7.362 10.148 1.00 70.31 82 ASP A CA 1
ATOM 668 C C . ASP A 1 82 ? 4.446 -6.825 11.506 1.00 70.31 82 ASP A C 1
ATOM 670 O O . ASP A 1 82 ? 5.176 -6.259 12.322 1.00 70.31 82 ASP A O 1
ATOM 674 N N . GLY A 1 83 ? 3.136 -6.941 11.717 1.00 54.84 83 GLY A N 1
ATOM 675 C CA . GLY A 1 83 ? 2.485 -6.517 12.944 1.00 54.84 83 GLY A CA 1
ATOM 676 C C . GLY A 1 83 ? 2.336 -7.711 13.863 1.00 54.84 83 GLY A C 1
ATOM 677 O O . GLY A 1 83 ? 1.369 -8.464 13.748 1.00 54.84 83 GLY A O 1
ATOM 678 N N . SER A 1 84 ? 3.259 -7.876 14.811 1.00 51.97 84 SER A N 1
ATOM 679 C CA . SER A 1 84 ? 2.955 -8.643 16.018 1.00 51.97 84 SER A CA 1
ATOM 680 C C . SER A 1 84 ? 1.589 -8.178 16.529 1.00 51.97 84 SER A C 1
ATOM 682 O O . SER A 1 84 ? 1.414 -6.994 16.819 1.00 51.97 84 SER A O 1
ATOM 684 N N . LEU A 1 85 ? 0.622 -9.094 16.656 1.00 53.59 85 LEU A N 1
ATOM 685 C CA . LEU A 1 85 ? -0.732 -8.800 17.160 1.00 53.59 85 LEU A CA 1
ATOM 686 C C . LEU A 1 85 ? -0.722 -8.136 18.555 1.00 53.59 85 LEU A C 1
ATOM 688 O O . LEU A 1 85 ? -1.748 -7.661 19.031 1.00 53.59 85 LEU A O 1
ATOM 692 N N . ASN A 1 86 ? 0.445 -8.067 19.200 1.00 55.66 86 ASN A N 1
ATOM 693 C CA . ASN A 1 86 ? 0.678 -7.389 20.467 1.00 55.66 86 ASN A CA 1
ATOM 694 C C . ASN A 1 86 ? 0.824 -5.856 20.337 1.00 55.66 86 ASN A C 1
ATOM 696 O O . ASN A 1 86 ? 0.820 -5.170 21.357 1.00 55.66 86 ASN A O 1
ATOM 700 N N . GLN A 1 87 ? 0.949 -5.298 19.125 1.00 59.50 87 GLN A N 1
ATOM 701 C CA . GLN A 1 87 ? 1.082 -3.854 18.863 1.00 59.50 87 GLN A CA 1
ATOM 702 C C . GLN A 1 87 ? -0.205 -3.226 18.293 1.00 59.50 87 GLN A C 1
ATOM 704 O O . GLN A 1 87 ? -0.179 -2.435 17.357 1.00 59.50 87 GLN A O 1
ATOM 709 N N . ILE A 1 88 ? -1.355 -3.504 18.917 1.00 64.38 88 ILE A N 1
ATOM 710 C CA . ILE A 1 88 ? -2.655 -2.896 18.551 1.00 64.38 88 ILE A CA 1
ATOM 711 C C . ILE A 1 88 ? -2.641 -1.354 18.518 1.00 64.38 88 ILE A C 1
ATOM 713 O O . ILE A 1 88 ? -3.434 -0.736 17.816 1.00 64.38 88 ILE A O 1
ATOM 717 N N . ASN A 1 89 ? -1.703 -0.724 19.231 1.00 70.06 89 ASN A N 1
ATOM 718 C CA . ASN A 1 89 ? -1.584 0.730 19.301 1.00 70.06 89 ASN A CA 1
ATOM 719 C C . ASN A 1 89 ? -0.963 1.364 18.042 1.00 70.06 89 ASN A C 1
ATOM 721 O O . ASN A 1 89 ? -0.988 2.586 17.927 1.00 70.06 89 ASN A O 1
ATOM 725 N N . SER A 1 90 ? -0.370 0.584 17.134 1.00 81.19 90 SER A N 1
ATOM 726 C CA . SER A 1 90 ? 0.160 1.084 15.861 1.00 81.19 90 SER A CA 1
ATOM 727 C C . SER A 1 90 ? 0.391 -0.078 14.898 1.00 81.19 90 SER A C 1
ATOM 729 O O . SER A 1 90 ? 1.414 -0.751 14.969 1.00 81.19 90 SER A O 1
ATOM 731 N N . ILE A 1 91 ? -0.547 -0.278 13.980 1.00 84.75 91 ILE A N 1
ATOM 732 C CA . ILE A 1 91 ? -0.507 -1.297 12.934 1.00 84.75 91 ILE A CA 1
ATOM 733 C C . ILE A 1 91 ? -0.038 -0.614 11.643 1.00 84.75 91 ILE A C 1
ATOM 735 O O . ILE A 1 91 ? -0.802 0.162 11.063 1.00 84.75 91 ILE A O 1
ATOM 739 N N . PRO A 1 92 ? 1.208 -0.837 11.197 1.00 87.81 92 PRO A N 1
ATOM 740 C CA . PRO A 1 92 ? 1.665 -0.314 9.920 1.00 87.81 92 PRO A CA 1
ATOM 741 C C . PRO A 1 92 ? 1.063 -1.133 8.771 1.00 87.81 92 PRO A C 1
ATOM 743 O O . PRO A 1 92 ? 1.060 -2.367 8.769 1.00 87.81 92 PRO A O 1
ATOM 746 N N . CYS A 1 93 ? 0.537 -0.428 7.781 1.00 90.06 93 CYS A N 1
ATOM 747 C CA . CYS A 1 93 ? -0.037 -0.982 6.567 1.00 90.06 93 CYS A CA 1
ATOM 748 C C . CYS A 1 93 ? 0.682 -0.399 5.356 1.00 90.06 93 CYS A C 1
ATOM 750 O O . CYS A 1 93 ? 1.037 0.773 5.357 1.00 90.06 93 CYS A O 1
ATOM 752 N N . GLU A 1 94 ? 0.843 -1.200 4.315 1.00 93.75 94 GLU A N 1
ATOM 753 C CA . GLU A 1 94 ? 1.471 -0.809 3.058 1.00 93.75 94 GLU A CA 1
ATOM 754 C C . GLU A 1 94 ? 0.481 -0.973 1.912 1.00 93.75 94 GLU A C 1
ATOM 756 O O . GLU A 1 94 ? -0.230 -1.980 1.833 1.00 93.75 94 GLU A O 1
ATOM 761 N N . ALA A 1 95 ? 0.461 0.009 1.018 1.00 96.19 95 ALA A N 1
ATOM 762 C CA . ALA A 1 95 ? -0.162 -0.066 -0.294 1.00 96.19 95 ALA A CA 1
ATOM 763 C C . ALA A 1 95 ? 0.941 -0.157 -1.354 1.00 96.19 95 ALA A C 1
ATOM 765 O O . ALA A 1 95 ? 1.917 0.588 -1.293 1.00 96.19 95 ALA A O 1
ATOM 766 N N . THR A 1 96 ? 0.807 -1.071 -2.310 1.00 95.50 96 THR A N 1
ATOM 767 C CA . THR A 1 96 ? 1.759 -1.281 -3.414 1.00 95.50 96 THR A CA 1
ATOM 768 C C . THR A 1 96 ? 1.010 -1.249 -4.741 1.00 95.50 96 THR A C 1
ATOM 770 O O . THR A 1 96 ? -0.030 -1.902 -4.850 1.00 95.50 96 THR A O 1
ATOM 773 N N . ASP A 1 97 ? 1.514 -0.481 -5.707 1.00 95.81 97 ASP A N 1
ATOM 774 C CA . ASP A 1 97 ? 0.997 -0.459 -7.081 1.00 95.81 97 ASP A CA 1
ATOM 775 C C . ASP A 1 97 ? 1.502 -1.661 -7.906 1.00 95.81 97 ASP A C 1
ATOM 777 O O . ASP A 1 97 ? 2.408 -2.389 -7.486 1.00 95.81 97 ASP A O 1
ATOM 781 N N . ASP A 1 98 ? 0.899 -1.903 -9.071 1.00 93.12 98 ASP A N 1
ATOM 782 C CA . ASP A 1 98 ? 1.335 -2.922 -10.035 1.00 93.12 98 ASP A CA 1
ATOM 783 C C . ASP A 1 98 ? 2.232 -2.364 -11.154 1.00 93.12 98 ASP A C 1
ATOM 785 O O . ASP A 1 98 ? 2.541 -3.066 -12.125 1.00 93.12 98 ASP A O 1
ATOM 789 N N . GLY A 1 99 ? 2.713 -1.130 -10.985 1.00 87.62 99 GLY A N 1
ATOM 790 C CA . GLY A 1 99 ? 3.631 -0.476 -11.900 1.00 87.62 99 GLY A CA 1
ATOM 791 C C . GLY A 1 99 ? 4.990 -1.176 -11.987 1.00 87.62 99 GLY A C 1
ATOM 792 O O . GLY A 1 99 ? 5.359 -2.029 -11.178 1.00 87.62 99 GLY A O 1
ATOM 793 N N . LEU A 1 100 ? 5.790 -0.816 -12.996 1.00 86.00 100 LEU A N 1
ATOM 794 C CA . LEU A 1 100 ? 7.134 -1.371 -13.202 1.00 86.00 100 LEU A CA 1
ATOM 795 C C . LEU A 1 100 ? 8.220 -0.274 -13.151 1.00 86.00 100 LEU A C 1
ATOM 797 O O . LEU A 1 100 ? 8.252 0.604 -14.021 1.00 86.00 100 LEU A O 1
ATOM 801 N N . PRO A 1 101 ? 9.165 -0.324 -12.188 1.00 87.88 101 PRO A N 1
ATOM 802 C CA . PRO A 1 101 ? 9.118 -1.142 -10.971 1.00 87.88 101 PRO A CA 1
ATOM 803 C C . PRO A 1 101 ? 7.958 -0.717 -10.059 1.00 87.88 101 PRO A C 1
ATOM 805 O O . PRO A 1 101 ? 7.582 0.457 -10.063 1.00 87.88 101 PRO A O 1
ATOM 808 N N . ALA A 1 102 ? 7.450 -1.658 -9.262 1.00 89.81 102 ALA A N 1
ATOM 809 C CA . ALA A 1 102 ? 6.364 -1.382 -8.328 1.00 89.81 102 ALA A CA 1
ATOM 810 C C . ALA A 1 102 ? 6.833 -0.404 -7.250 1.00 89.81 102 ALA A C 1
ATOM 812 O O . ALA A 1 102 ? 7.970 -0.502 -6.765 1.00 89.81 102 ALA A O 1
ATOM 813 N N . ARG A 1 103 ? 5.972 0.535 -6.873 1.00 92.38 103 ARG A N 1
ATOM 814 C CA . ARG A 1 103 ? 6.214 1.467 -5.773 1.00 92.38 103 ARG A CA 1
ATOM 815 C C . ARG A 1 103 ? 5.211 1.220 -4.660 1.00 92.38 103 ARG A C 1
ATOM 817 O O . ARG A 1 103 ? 4.088 0.766 -4.872 1.00 92.38 103 ARG A O 1
ATOM 824 N N . SER A 1 104 ? 5.649 1.504 -3.439 1.00 94.12 104 SER A N 1
ATOM 825 C CA . SER A 1 104 ? 4.839 1.311 -2.247 1.00 94.12 104 SER A CA 1
ATOM 826 C C . SER A 1 104 ? 4.852 2.521 -1.326 1.00 94.12 104 SER A C 1
ATOM 828 O O . SER A 1 104 ? 5.725 3.396 -1.398 1.00 94.12 104 SER A O 1
ATOM 830 N N . ARG A 1 105 ? 3.831 2.584 -0.472 1.00 94.31 105 ARG A N 1
ATOM 831 C CA . ARG A 1 105 ? 3.652 3.615 0.542 1.00 94.31 105 ARG A CA 1
ATOM 832 C C . ARG A 1 105 ? 3.079 3.004 1.810 1.00 94.31 105 ARG A C 1
ATOM 834 O O . ARG A 1 105 ? 2.183 2.166 1.736 1.00 94.31 105 ARG A O 1
ATOM 841 N N . ASP A 1 106 ? 3.528 3.519 2.950 1.00 93.62 106 ASP A N 1
ATOM 842 C CA . ASP A 1 106 ? 3.101 3.061 4.271 1.00 93.62 106 ASP A CA 1
ATOM 843 C C . ASP A 1 106 ? 2.141 4.052 4.942 1.00 93.62 106 ASP A C 1
ATOM 845 O O . ASP A 1 106 ? 2.238 5.269 4.751 1.00 93.62 106 ASP A O 1
ATOM 849 N N . VAL A 1 107 ? 1.247 3.527 5.780 1.00 91.44 107 VAL A N 1
ATOM 850 C CA . VAL A 1 107 ? 0.368 4.285 6.676 1.00 91.44 107 VAL A CA 1
ATOM 851 C C . VAL A 1 107 ? 0.192 3.558 8.006 1.00 91.44 107 VAL A C 1
ATOM 853 O O . VAL A 1 107 ? 0.138 2.332 8.056 1.00 91.44 107 VAL A O 1
ATOM 856 N N . SER A 1 108 ? 0.057 4.3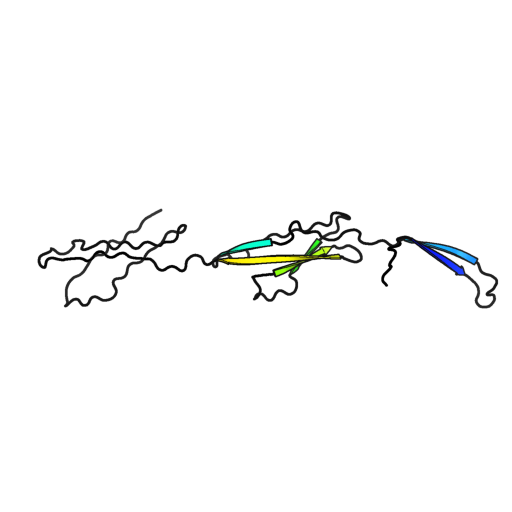12 9.096 1.00 89.00 108 SER A N 1
ATOM 857 C CA . SER A 1 108 ? -0.212 3.741 10.419 1.00 89.00 108 SER A CA 1
ATOM 858 C C . SER A 1 108 ? -1.698 3.782 10.766 1.00 89.00 108 SER A C 1
ATOM 860 O O . SER A 1 108 ? -2.343 4.835 10.690 1.00 89.00 108 SER A O 1
ATOM 862 N N . VAL A 1 109 ? -2.214 2.645 11.230 1.00 87.56 109 VAL A N 1
ATOM 863 C CA . VAL A 1 109 ? -3.529 2.509 11.859 1.00 87.56 109 VAL A CA 1
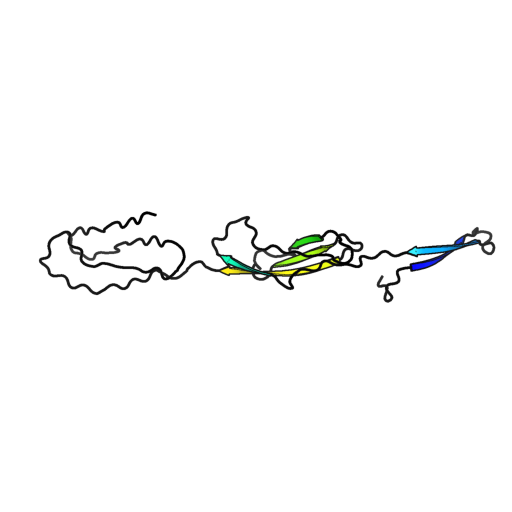ATOM 864 C C . VAL A 1 109 ? -3.348 2.369 13.371 1.00 87.56 109 VAL A C 1
ATOM 866 O O . VAL A 1 109 ? -2.733 1.424 13.853 1.00 87.56 109 VAL A O 1
ATOM 869 N N . VAL A 1 110 ? -3.897 3.298 14.140 1.00 84.06 110 VAL A N 1
ATOM 870 C CA . VAL A 1 110 ? -3.896 3.274 15.605 1.00 84.06 110 VAL A CA 1
ATOM 871 C C . VAL A 1 110 ? -5.256 2.777 16.074 1.00 84.06 110 VAL A C 1
ATOM 873 O O . VAL A 1 110 ? -6.265 3.457 15.878 1.00 84.06 110 VAL A O 1
ATOM 876 N N . LEU A 1 111 ? -5.287 1.611 16.721 1.00 79.94 111 LEU A N 1
ATOM 877 C CA . LEU A 1 111 ? -6.498 1.085 17.343 1.00 79.94 111 LEU A CA 1
ATOM 878 C C . LEU A 1 111 ? -6.419 1.251 18.857 1.00 79.94 111 LEU A C 1
ATOM 880 O O . LEU A 1 111 ? -5.488 0.777 19.509 1.00 79.94 111 LEU A O 1
ATOM 884 N N . ARG A 1 112 ? -7.420 1.911 19.438 1.00 75.50 112 ARG A N 1
ATOM 885 C CA . ARG A 1 112 ? -7.564 2.024 20.891 1.00 75.50 112 ARG A CA 1
ATOM 886 C C . ARG A 1 112 ? -8.727 1.165 21.365 1.00 75.50 112 ARG A C 1
ATOM 888 O O . ARG A 1 112 ? -9.863 1.390 20.962 1.00 75.50 112 ARG A O 1
ATOM 895 N N . VAL A 1 113 ? -8.454 0.240 22.283 1.00 75.19 113 VAL A N 1
ATOM 896 C CA . VAL A 1 113 ? -9.513 -0.499 22.981 1.00 75.19 113 VAL A CA 1
ATOM 897 C C . VAL A 1 113 ? -9.989 0.314 24.182 1.00 75.19 113 VAL A C 1
ATOM 899 O O . VAL A 1 113 ? -9.188 0.683 25.045 1.00 75.19 113 VAL A O 1
ATOM 902 N N . ILE A 1 114 ? -11.288 0.592 24.252 1.00 69.19 114 ILE A N 1
ATOM 903 C CA . ILE A 1 114 ? -11.936 1.144 25.442 1.00 69.19 114 ILE A CA 1
ATOM 904 C C . ILE A 1 114 ? -12.662 0.069 26.233 1.00 69.19 114 ILE A C 1
ATOM 906 O O . ILE A 1 114 ? -13.270 -0.845 25.685 1.00 69.19 114 ILE A O 1
ATOM 910 N N . ARG A 1 115 ? -12.618 0.211 27.557 1.00 64.88 115 ARG A N 1
ATOM 911 C CA . ARG A 1 115 ? -13.397 -0.634 28.460 1.00 64.88 115 ARG A CA 1
ATOM 912 C C . ARG A 1 115 ? -14.817 -0.112 28.560 1.00 64.88 115 ARG A C 1
ATOM 914 O O . ARG A 1 115 ? -15.022 1.074 28.829 1.00 64.88 115 ARG A O 1
ATOM 921 N N . VAL A 1 116 ? -15.784 -1.005 28.415 1.00 55.84 116 VAL A N 1
ATOM 922 C CA . VAL A 1 116 ? -17.197 -0.699 28.632 1.00 55.84 116 VAL A CA 1
ATOM 923 C C . VAL A 1 116 ? -17.480 -0.986 30.106 1.00 55.84 116 VAL A C 1
ATOM 925 O O . VAL A 1 116 ? -18.036 -2.007 30.483 1.00 55.84 116 VAL A O 1
ATOM 928 N N . GLY A 1 117 ? -17.053 -0.045 30.955 1.00 56.22 117 GLY A N 1
ATOM 929 C CA . GLY A 1 117 ? -17.483 0.061 32.351 1.00 56.22 117 GLY A CA 1
ATOM 930 C C . GLY A 1 117 ? -16.761 -0.827 33.372 1.00 56.22 117 GLY A C 1
ATOM 931 O O . GLY A 1 117 ? -17.057 -2.006 33.503 1.00 56.22 117 GLY A O 1
ATOM 932 N N . SER A 1 118 ? -15.896 -0.233 34.204 1.00 51.53 118 SER A N 1
ATOM 933 C CA . SER A 1 118 ? -15.273 -0.898 35.367 1.00 51.53 118 SER A CA 1
ATOM 934 C C . SER A 1 118 ? -15.566 -0.195 36.704 1.00 51.53 118 SER A C 1
ATOM 936 O O . SER A 1 118 ? -14.712 -0.180 37.590 1.00 51.53 118 SER A O 1
ATOM 938 N N . ALA A 1 119 ? -16.736 0.434 36.854 1.00 50.94 119 ALA A N 1
ATOM 939 C CA . ALA A 1 119 ? -17.157 1.041 38.120 1.00 50.94 119 ALA A CA 1
ATOM 940 C C . ALA A 1 119 ? -18.200 0.143 38.814 1.00 50.94 119 ALA A C 1
ATOM 942 O O . ALA A 1 119 ? -19.205 -0.190 38.181 1.00 50.94 119 ALA A O 1
ATOM 943 N N . PRO A 1 120 ? -17.990 -0.269 40.081 1.00 55.53 120 PRO A N 1
ATOM 944 C CA . PRO A 1 120 ? -18.982 -1.050 40.810 1.00 55.53 120 PRO A CA 1
ATOM 945 C C . PRO A 1 120 ? -20.270 -0.230 41.016 1.00 55.53 120 PRO A C 1
ATOM 947 O O . PRO A 1 120 ? -20.198 0.997 41.134 1.00 55.53 120 PRO A O 1
ATOM 950 N N . PRO A 1 121 ? -21.449 -0.876 41.079 1.00 58.38 121 PRO A N 1
ATOM 951 C CA . PRO A 1 121 ? -22.688 -0.190 41.427 1.00 58.38 121 PRO A CA 1
ATOM 952 C C . PRO A 1 121 ? -22.549 0.456 42.810 1.00 58.38 121 PRO A C 1
ATOM 954 O O . PRO A 1 121 ? -22.064 -0.171 43.752 1.00 58.38 121 PRO A O 1
ATOM 957 N N . SER A 1 122 ? -22.973 1.714 42.933 1.00 61.91 122 SER A N 1
ATOM 958 C CA . SER A 1 122 ? -22.955 2.430 44.209 1.00 61.91 122 SER A CA 1
ATOM 959 C C . SER A 1 122 ? -24.338 2.375 44.849 1.00 61.91 122 SER A C 1
ATOM 961 O O . SER A 1 122 ? -25.345 2.674 44.201 1.00 61.91 122 SER A O 1
ATOM 963 N N . ALA A 1 123 ? -24.392 1.990 46.123 1.00 56.78 123 ALA A N 1
ATOM 964 C CA . ALA A 1 123 ? -25.603 1.996 46.933 1.00 56.78 123 ALA A CA 1
ATOM 965 C C . ALA A 1 123 ? -25.453 3.018 48.064 1.00 56.78 123 ALA A C 1
ATOM 967 O O . ALA A 1 123 ? -24.419 3.070 48.727 1.00 56.78 123 ALA A O 1
ATOM 968 N N . HIS A 1 124 ? -26.503 3.799 48.312 1.00 61.25 124 HIS A N 1
ATOM 969 C CA . HIS A 1 124 ? -26.560 4.749 49.424 1.00 61.25 124 HIS A CA 1
ATOM 970 C C . HIS A 1 124 ? -27.599 4.262 50.446 1.00 61.25 124 HIS A C 1
ATOM 972 O O . HIS A 1 124 ? -28.767 4.649 50.360 1.00 61.25 124 HIS A O 1
ATOM 978 N N . PRO A 1 125 ? -27.234 3.367 51.384 1.00 57.47 125 PRO A N 1
ATOM 979 C CA . PRO A 1 125 ? -28.175 2.893 52.389 1.00 57.47 125 PRO A CA 1
ATOM 980 C C . PRO A 1 125 ? -28.507 4.017 53.379 1.00 57.47 125 PRO A C 1
ATOM 982 O O . PRO A 1 125 ? -27.619 4.682 53.909 1.00 57.47 125 PRO A O 1
ATOM 985 N N . SER A 1 126 ? -29.795 4.207 53.666 1.00 55.25 126 SER A N 1
ATOM 986 C CA . SER A 1 126 ? -30.232 5.049 54.785 1.00 55.25 126 SER A CA 1
ATOM 987 C C . SER A 1 126 ? -30.236 4.224 56.081 1.00 55.25 126 SER A C 1
ATOM 989 O O . SER A 1 126 ? -30.772 3.111 56.069 1.00 55.25 126 SER A O 1
ATOM 991 N N . PRO A 1 127 ? -29.667 4.717 57.200 1.00 56.22 127 PRO A N 1
ATOM 992 C CA . PRO A 1 127 ? -29.700 3.998 58.471 1.00 56.22 127 PRO A CA 1
ATOM 993 C C . PRO A 1 127 ? -31.147 3.821 58.949 1.00 56.22 127 PRO A C 1
ATOM 995 O O . PRO A 1 127 ? -31.923 4.776 58.992 1.00 56.22 127 PRO A O 1
ATOM 998 N N . LEU A 1 128 ? -31.515 2.590 59.311 1.00 58.00 128 LEU A N 1
ATOM 999 C CA . LEU A 1 128 ? -32.864 2.251 59.755 1.00 58.00 128 LEU A CA 1
ATOM 1000 C C . LEU A 1 128 ? -32.963 2.125 61.276 1.00 58.00 128 LEU A C 1
ATOM 1002 O O . LEU A 1 128 ? -32.194 1.404 61.904 1.00 58.00 128 LEU A O 1
ATOM 1006 N N . MET A 1 129 ? -34.005 2.735 61.845 1.00 53.81 129 MET A N 1
ATOM 1007 C CA . MET A 1 129 ? -34.469 2.488 63.212 1.00 53.81 129 MET A CA 1
ATOM 1008 C C . MET A 1 129 ? -35.763 1.666 63.144 1.00 53.81 129 MET A C 1
ATOM 1010 O O . MET A 1 129 ? -36.766 2.127 62.595 1.00 53.81 129 MET A O 1
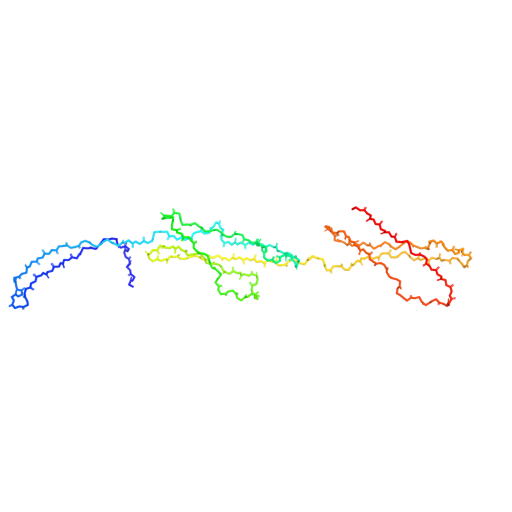ATOM 1014 N N . CYS A 1 130 ? -35.764 0.440 63.677 1.00 56.31 130 CYS A N 1
ATOM 1015 C CA . CYS A 1 130 ? -36.958 -0.409 63.721 1.00 56.31 130 CYS A CA 1
ATOM 1016 C C . CYS A 1 130 ? -37.521 -0.519 65.149 1.00 56.31 130 CYS A C 1
ATOM 1018 O O . CYS A 1 130 ? -36.779 -0.581 66.125 1.00 56.31 130 CYS A O 1
ATOM 1020 N N . GLN A 1 131 ? -38.853 -0.524 65.280 1.00 53.25 131 GLN A N 1
ATOM 1021 C CA . GLN A 1 131 ? -39.541 -0.762 66.554 1.00 53.25 131 GLN A CA 1
ATOM 1022 C C . GLN A 1 131 ? -39.875 -2.252 66.691 1.00 53.25 131 GLN A C 1
ATOM 1024 O O . GLN A 1 131 ? -40.347 -2.871 65.737 1.00 53.25 131 GLN A O 1
ATOM 1029 N N . LYS A 1 132 ? -39.667 -2.810 67.891 1.00 47.09 132 LYS A N 1
ATOM 1030 C CA . LYS A 1 132 ? -39.766 -4.250 68.212 1.00 47.09 132 LYS A CA 1
ATOM 1031 C C . LYS A 1 132 ? -41.154 -4.879 67.973 1.00 47.09 132 LYS A C 1
ATOM 1033 O O . LYS A 1 132 ? -41.277 -6.095 67.988 1.00 47.09 132 LYS A O 1
ATOM 1038 N N . THR A 1 133 ? -42.192 -4.077 67.744 1.00 52.62 133 THR A N 1
ATOM 1039 C CA . THR A 1 133 ? -43.603 -4.501 67.671 1.00 52.62 133 THR A CA 1
ATOM 1040 C C . THR A 1 133 ? -44.211 -4.447 66.264 1.00 52.62 133 THR A C 1
ATOM 1042 O O . THR A 1 133 ? -45.433 -4.454 66.124 1.00 52.62 133 THR A O 1
ATOM 1045 N N . ARG A 1 134 ? -43.402 -4.367 65.198 1.00 55.53 134 ARG A N 1
ATOM 1046 C CA . ARG A 1 134 ? -43.945 -4.269 63.831 1.00 55.53 134 ARG A CA 1
ATOM 1047 C C . ARG A 1 134 ? -44.457 -5.619 63.290 1.00 55.53 134 ARG A C 1
ATOM 1049 O O . ARG A 1 134 ? -43.797 -6.634 63.493 1.00 55.53 134 ARG A O 1
ATOM 1056 N N . PRO A 1 135 ? -45.598 -5.626 62.571 1.00 55.19 135 PRO A N 1
ATOM 1057 C CA . PRO A 1 135 ? -46.163 -6.830 61.964 1.00 55.19 135 PRO A CA 1
ATOM 1058 C C . PRO A 1 135 ? -45.308 -7.357 60.802 1.00 55.19 135 PRO A C 1
ATOM 1060 O O . PRO A 1 135 ? -44.663 -6.587 60.084 1.00 55.19 135 PRO A O 1
ATOM 1063 N N . LEU A 1 136 ? -45.334 -8.681 60.621 1.00 52.41 136 LEU A N 1
ATOM 1064 C CA . LEU A 1 136 ? -44.641 -9.396 59.545 1.00 52.41 136 LEU A CA 1
ATOM 1065 C C . LEU A 1 136 ? -45.129 -8.929 58.163 1.00 52.41 136 LEU A C 1
ATOM 1067 O O . LEU A 1 136 ? -46.312 -8.656 57.974 1.00 52.41 136 LEU A O 1
ATOM 1071 N N . GLY A 1 137 ? -44.211 -8.858 57.196 1.00 55.75 137 GLY A N 1
ATOM 1072 C CA . GLY A 1 137 ? -44.523 -8.533 55.797 1.00 55.75 137 GLY A CA 1
ATOM 1073 C C . GLY A 1 137 ? -44.454 -7.049 55.421 1.00 55.75 137 GLY A C 1
ATOM 1074 O O . GLY A 1 137 ? -44.778 -6.698 54.291 1.00 55.75 137 GLY A O 1
ATOM 1075 N N . ARG A 1 138 ? -44.019 -6.161 56.325 1.00 60.44 138 ARG A N 1
ATOM 1076 C CA . ARG A 1 138 ? -43.833 -4.737 56.002 1.00 60.44 138 ARG A CA 1
ATOM 1077 C C . ARG A 1 138 ? -42.432 -4.465 55.445 1.00 60.44 138 ARG A C 1
ATOM 1079 O O . ARG A 1 138 ? -41.447 -4.974 55.971 1.00 60.44 138 ARG A O 1
ATOM 1086 N N . VAL A 1 139 ? -42.343 -3.603 54.432 1.00 57.78 139 VAL A N 1
ATOM 1087 C CA . VAL A 1 139 ? -41.068 -3.095 53.898 1.00 57.78 139 VAL A CA 1
ATOM 1088 C C . VAL A 1 139 ? -40.349 -2.262 54.973 1.00 57.78 139 VAL A C 1
ATOM 1090 O O . VAL A 1 139 ? -40.962 -1.389 55.598 1.00 57.78 139 VAL A O 1
ATOM 1093 N N . TYR A 1 140 ? -39.065 -2.556 55.217 1.00 62.53 140 TYR A N 1
ATOM 1094 C CA . TYR A 1 140 ? -38.233 -1.869 56.218 1.00 62.53 140 TYR A CA 1
ATOM 1095 C C . TYR A 1 140 ? -37.430 -0.713 55.613 1.00 62.53 140 TYR A C 1
ATOM 1097 O O . TYR A 1 140 ? -37.483 0.391 56.149 1.00 62.53 140 TYR A O 1
ATOM 1105 N N . SER A 1 141 ? -36.738 -0.952 54.499 1.00 59.38 141 SER A N 1
ATOM 1106 C CA . SER A 1 141 ? -36.081 0.054 53.656 1.00 59.38 141 SER A CA 1
ATOM 1107 C C . SER A 1 141 ? -36.135 -0.382 52.204 1.00 59.38 141 SER A C 1
ATOM 1109 O O . SER A 1 141 ? -36.197 -1.573 51.900 1.00 59.38 141 SER A O 1
ATOM 1111 N N . GLU A 1 142 ? -36.022 0.599 51.323 1.00 61.22 142 GLU A N 1
ATOM 1112 C CA . GLU A 1 142 ? -35.674 0.386 49.927 1.00 61.22 142 GLU A CA 1
ATOM 1113 C C . GLU A 1 142 ? -34.174 0.649 49.769 1.00 61.22 142 GLU A C 1
ATOM 1115 O O . GLU A 1 142 ? -33.649 1.640 50.282 1.00 61.22 142 GLU A O 1
ATOM 1120 N N . VAL A 1 143 ? -33.466 -0.261 49.101 1.00 61.38 143 VAL A N 1
ATOM 1121 C CA . VAL A 1 143 ? -32.060 -0.067 48.735 1.00 61.38 143 VAL A CA 1
ATOM 1122 C C . VAL A 1 143 ? -32.020 0.170 47.240 1.00 61.38 143 VAL A C 1
ATOM 1124 O O . VAL A 1 143 ? -32.194 -0.757 46.454 1.00 61.38 143 VAL A O 1
ATOM 1127 N N . ASN A 1 144 ? -31.780 1.417 46.848 1.00 61.03 144 ASN A N 1
ATOM 1128 C CA . ASN A 1 144 ? -31.565 1.744 45.451 1.00 61.03 144 ASN A CA 1
ATOM 1129 C C . ASN A 1 144 ? -30.061 1.747 45.161 1.00 61.03 144 ASN A C 1
ATOM 1131 O O . ASN A 1 144 ? -29.294 2.446 45.829 1.00 61.03 144 ASN A O 1
ATOM 1135 N N . ALA A 1 145 ? -29.648 0.950 44.181 1.00 61.72 145 ALA A N 1
ATOM 1136 C CA . ALA A 1 145 ? -28.282 0.941 43.685 1.00 61.72 145 ALA A CA 1
ATOM 1137 C C . ALA A 1 145 ? -28.309 1.609 42.317 1.00 61.72 145 ALA A C 1
ATOM 1139 O O . ALA A 1 145 ? -29.175 1.320 41.496 1.00 61.72 145 ALA A O 1
ATOM 1140 N N . GLN A 1 146 ? -27.383 2.526 42.080 1.00 61.00 146 GLN A N 1
ATOM 1141 C CA . GLN A 1 146 ? -27.264 3.177 40.786 1.00 61.00 146 GLN A CA 1
ATOM 1142 C C . GLN A 1 146 ? -26.048 2.603 40.075 1.00 61.00 146 GLN A C 1
ATOM 1144 O O . GLN A 1 146 ? -24.943 2.581 40.625 1.00 61.00 146 GLN A O 1
ATOM 1149 N N . ASN A 1 147 ? -26.260 2.129 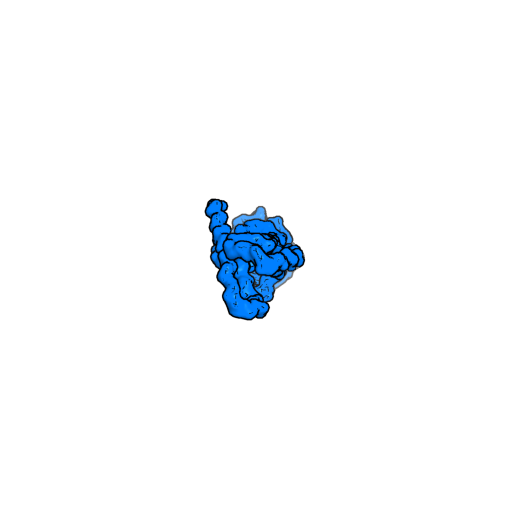38.848 1.00 58.25 147 ASN A N 1
ATOM 1150 C CA . ASN A 1 147 ? -25.161 1.879 37.931 1.00 58.25 147 ASN A CA 1
ATOM 1151 C C . ASN A 1 147 ? -24.797 3.227 37.280 1.00 58.25 147 ASN A C 1
ATOM 1153 O O . ASN A 1 147 ? -25.640 3.790 36.583 1.00 58.25 147 ASN A O 1
ATOM 1157 N N . PRO A 1 148 ? -23.589 3.770 37.509 1.00 53.75 148 PRO A N 1
ATOM 1158 C CA . PRO A 1 148 ? -23.209 5.095 37.019 1.00 53.75 148 PRO A CA 1
ATOM 1159 C C . PRO A 1 148 ? -22.987 5.175 35.494 1.00 53.75 148 PRO A C 1
ATOM 1161 O O . PRO A 1 148 ? -22.552 6.215 35.007 1.00 53.75 148 PRO A O 1
ATOM 1164 N N . ILE A 1 149 ? -23.250 4.108 34.729 1.00 58.56 149 ILE A N 1
ATOM 1165 C CA . ILE A 1 149 ? -22.938 4.037 33.296 1.00 58.56 149 ILE A CA 1
ATOM 1166 C C . ILE A 1 149 ? -24.215 4.167 32.455 1.00 58.56 149 ILE A C 1
ATOM 1168 O O . ILE A 1 149 ? -25.159 3.391 32.594 1.00 58.56 149 ILE A O 1
ATOM 1172 N N . SER A 1 150 ? -24.225 5.138 31.541 1.00 51.03 150 SER A N 1
ATOM 1173 C CA . SER A 1 150 ? -25.267 5.317 30.532 1.00 51.03 150 SER A CA 1
ATOM 1174 C C . SER A 1 150 ? -25.075 4.342 29.362 1.00 51.03 150 SER A C 1
ATOM 1176 O O . SER A 1 150 ? -23.975 4.194 28.838 1.00 51.03 150 SER A O 1
ATOM 1178 N N . GLY A 1 151 ? -26.160 3.697 28.918 1.00 50.78 151 GLY A N 1
ATOM 1179 C CA . GLY A 1 151 ? -26.223 3.095 27.577 1.00 50.78 151 GLY A CA 1
ATOM 1180 C C . GLY A 1 151 ? -26.554 1.603 27.467 1.00 50.78 151 GLY A C 1
ATOM 1181 O O . GLY A 1 151 ? -26.743 1.132 26.349 1.00 50.78 151 GLY A O 1
ATOM 1182 N N . ARG A 1 152 ? -26.692 0.843 28.560 1.00 47.72 152 ARG A N 1
ATOM 1183 C CA . ARG A 1 152 ? -27.227 -0.533 28.492 1.00 47.72 152 ARG A CA 1
ATOM 1184 C C . ARG A 1 152 ? -27.934 -0.919 29.791 1.00 47.72 152 ARG A C 1
ATOM 1186 O O . ARG A 1 152 ? -27.382 -0.702 30.864 1.00 47.72 152 ARG A O 1
ATOM 1193 N N . ASN A 1 153 ? -29.149 -1.467 29.668 1.00 47.94 153 ASN A N 1
ATOM 1194 C CA . ASN A 1 153 ? -30.042 -1.851 30.770 1.00 47.94 153 ASN A CA 1
ATOM 1195 C C . ASN A 1 153 ? -29.288 -2.558 31.914 1.00 47.94 153 ASN A C 1
ATOM 1197 O O . ASN A 1 153 ? -28.789 -3.670 31.711 1.00 47.94 153 ASN A O 1
ATOM 1201 N N . PRO A 1 154 ? -29.195 -1.957 33.116 1.00 48.62 154 PRO A N 1
ATOM 1202 C CA . PRO A 1 154 ? -28.496 -2.575 34.224 1.00 48.62 154 PRO A CA 1
ATOM 1203 C C . PRO A 1 154 ? -29.438 -3.569 34.910 1.00 48.62 154 PRO A C 1
ATOM 1205 O O . PRO A 1 154 ? -30.273 -3.187 35.726 1.00 48.62 154 PRO A O 1
ATOM 1208 N N . PHE A 1 155 ? -29.294 -4.861 34.610 1.00 55.94 155 PHE A N 1
ATOM 1209 C CA . PHE A 1 155 ? -29.882 -5.912 35.444 1.00 55.94 155 PHE A CA 1
ATOM 1210 C C . PHE A 1 155 ? -29.129 -5.964 36.780 1.00 55.94 155 PHE A C 1
ATOM 1212 O O . PHE A 1 155 ? -28.189 -6.739 36.957 1.00 55.94 155 PHE A O 1
ATOM 1219 N N . LEU A 1 156 ? -29.509 -5.094 37.716 1.00 57.06 156 LEU A N 1
ATOM 1220 C CA . LEU A 1 156 ? -28.988 -5.111 39.078 1.00 57.06 156 LEU A CA 1
ATOM 1221 C C . LEU A 1 156 ? -29.580 -6.314 39.817 1.00 57.06 156 LEU A C 1
ATOM 1223 O O . LEU A 1 156 ? -30.796 -6.475 39.901 1.00 57.06 156 LEU A O 1
ATOM 1227 N N . ARG A 1 157 ? -28.708 -7.171 40.354 1.00 60.91 157 ARG A N 1
ATOM 1228 C CA . ARG A 1 157 ? -29.094 -8.244 41.274 1.00 60.91 157 ARG A CA 1
ATOM 1229 C C . ARG A 1 157 ? -28.764 -7.815 42.694 1.00 60.91 157 ARG A C 1
ATOM 1231 O O . ARG A 1 157 ? -27.655 -7.363 42.962 1.00 60.91 157 ARG A O 1
ATOM 1238 N N . TYR A 1 158 ? -29.728 -7.988 43.588 1.00 59.16 158 TYR A N 1
ATOM 1239 C CA . TYR A 1 158 ? -29.577 -7.726 45.012 1.00 59.16 158 TYR A CA 1
ATOM 1240 C C . TYR A 1 158 ? -29.506 -9.058 45.750 1.00 59.16 158 TYR A C 1
ATOM 1242 O O . TYR A 1 158 ? -30.355 -9.925 45.548 1.00 59.16 158 TYR A O 1
ATOM 1250 N N . GLU A 1 159 ? -28.506 -9.210 46.610 1.00 58.47 159 GLU A N 1
ATOM 1251 C CA . GLU A 1 159 ? -28.336 -10.379 47.465 1.00 58.47 159 GLU A CA 1
ATOM 1252 C C . GLU A 1 159 ? -28.098 -9.917 48.905 1.00 58.47 159 GLU A C 1
ATOM 1254 O O . GLU A 1 159 ? -27.324 -8.994 49.161 1.00 58.47 159 GLU A O 1
ATOM 1259 N N . LEU A 1 160 ? -28.790 -10.547 49.855 1.00 59.97 160 LEU A N 1
ATOM 1260 C CA . LEU A 1 160 ? -28.591 -10.318 51.283 1.00 59.97 160 LEU A CA 1
ATOM 1261 C C . LEU A 1 160 ? -27.492 -11.259 51.779 1.00 59.97 160 LEU A C 1
ATOM 1263 O O . LEU A 1 160 ? -27.732 -12.448 51.977 1.00 59.97 160 LEU A O 1
ATOM 1267 N N . ILE A 1 161 ? -26.293 -10.727 52.001 1.00 49.06 161 ILE A N 1
ATOM 1268 C CA . ILE A 1 161 ? -25.157 -11.511 52.489 1.00 49.06 161 ILE A CA 1
ATOM 1269 C C . ILE A 1 161 ? -25.050 -11.340 54.005 1.00 49.06 161 ILE A C 1
ATOM 1271 O O . ILE A 1 161 ? -24.702 -10.269 54.492 1.00 49.06 161 ILE A O 1
ATOM 1275 N N . GLY A 1 162 ? -25.330 -12.418 54.741 1.00 43.09 162 GLY A N 1
ATOM 1276 C CA . GLY A 1 162 ? -25.137 -12.497 56.188 1.00 43.09 162 GLY A CA 1
ATOM 1277 C C . GLY A 1 162 ? -26.203 -11.753 56.994 1.00 43.09 162 GLY A C 1
ATOM 1278 O O . GLY A 1 162 ? -26.184 -10.534 57.127 1.00 43.09 162 GLY A O 1
ATOM 1279 N N . CYS A 1 163 ? -27.099 -12.503 57.630 1.00 47.25 163 CYS A N 1
ATOM 1280 C CA . CYS A 1 163 ? -27.831 -11.999 58.782 1.00 47.25 163 CYS A CA 1
ATOM 1281 C C . CYS A 1 163 ? -27.175 -12.568 60.043 1.00 47.25 163 CYS A C 1
ATOM 1283 O O . CYS A 1 163 ? -27.183 -13.775 60.266 1.00 47.25 163 CYS A O 1
ATOM 1285 N N . HIS A 1 164 ? -26.614 -11.715 60.901 1.00 45.19 164 HIS A N 1
ATOM 1286 C CA . HIS A 1 164 ? -26.483 -12.087 62.308 1.00 45.19 164 HIS A CA 1
ATOM 1287 C C . HIS A 1 164 ? -27.822 -11.779 62.981 1.00 45.19 164 HIS A C 1
ATOM 1289 O O . HIS A 1 164 ? -27.962 -10.802 63.714 1.00 45.19 164 HIS A O 1
ATOM 1295 N N . LEU A 1 165 ? -28.847 -12.558 62.632 1.00 43.16 165 LEU A N 1
ATOM 1296 C CA . LEU A 1 165 ? -30.136 -12.517 63.310 1.00 43.16 165 LEU A CA 1
ATOM 1297 C C . LEU A 1 165 ? -30.255 -13.779 64.170 1.00 43.16 165 LEU A C 1
ATOM 1299 O O . LEU A 1 165 ? -30.119 -14.880 63.630 1.00 43.16 165 LEU A O 1
ATOM 1303 N N . PRO A 1 166 ? -30.518 -13.662 65.486 1.00 35.16 166 PRO A N 1
ATOM 1304 C CA . PRO A 1 166 ? -31.046 -14.790 66.231 1.00 35.16 166 PRO A CA 1
ATOM 1305 C C . PRO A 1 166 ? -32.349 -15.218 65.547 1.00 35.16 166 PRO A C 1
ATOM 1307 O O . PRO A 1 166 ? -33.174 -14.393 65.161 1.00 35.16 166 PRO A O 1
ATOM 1310 N N . THR A 1 167 ? -32.441 -16.520 65.320 1.00 40.91 167 THR A N 1
ATOM 1311 C CA . THR A 1 167 ? -33.413 -17.266 64.523 1.00 40.91 167 THR A CA 1
ATOM 1312 C C . THR A 1 167 ? -34.819 -16.650 64.477 1.00 40.91 167 THR A C 1
ATOM 1314 O O . THR A 1 167 ? -35.370 -16.297 65.514 1.00 40.91 167 THR A O 1
ATOM 1317 N N . THR A 1 168 ? -35.431 -16.673 63.284 1.00 39.25 168 THR A N 1
ATOM 1318 C CA . THR A 1 168 ? -36.850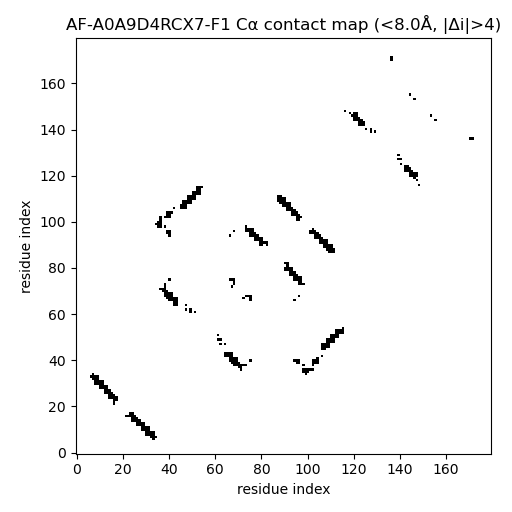 -16.392 62.944 1.00 39.25 168 THR A CA 1
ATOM 1319 C C . THR A 1 168 ? -37.222 -14.978 62.469 1.00 39.25 168 THR A C 1
ATOM 1321 O O . THR A 1 168 ? -37.878 -14.214 63.164 1.00 39.25 168 THR A O 1
ATOM 1324 N N . SER A 1 169 ? -36.950 -14.677 61.195 1.00 38.31 169 SER A N 1
ATOM 1325 C CA . SER A 1 169 ? -37.830 -13.792 60.407 1.00 38.31 169 SER A CA 1
ATOM 1326 C C . SER A 1 169 ? -37.549 -13.937 58.909 1.00 38.31 169 SER A C 1
ATOM 1328 O O . SER A 1 169 ? -36.441 -13.662 58.457 1.00 38.31 169 SER A O 1
ATOM 1330 N N . LEU A 1 170 ? -38.552 -14.387 58.148 1.00 37.47 170 LEU A N 1
ATOM 1331 C CA . LEU A 1 170 ? -38.535 -14.415 56.682 1.00 37.47 170 LEU A CA 1
ATOM 1332 C C . LEU A 1 170 ? -38.844 -13.008 56.155 1.00 37.47 170 LEU A C 1
ATOM 1334 O O . LEU A 1 170 ? -39.868 -12.425 56.515 1.00 37.47 170 LEU A O 1
ATOM 1338 N N . LEU A 1 171 ? -37.961 -12.471 55.312 1.00 40.34 171 LEU A N 1
ATOM 1339 C CA . LEU A 1 171 ? -38.120 -11.171 54.662 1.00 40.34 171 LEU A CA 1
ATOM 1340 C C . LEU A 1 171 ? -38.402 -11.390 53.169 1.00 40.34 171 LEU A C 1
ATOM 1342 O O . LEU A 1 171 ? -37.653 -12.094 52.497 1.00 40.34 171 LEU A O 1
ATOM 1346 N N . SER A 1 172 ? -39.486 -10.806 52.660 1.00 36.47 172 SER A N 1
ATOM 1347 C CA . SER A 1 172 ? -39.859 -10.884 51.243 1.00 36.47 172 SER A CA 1
ATOM 1348 C C . SER A 1 172 ? -39.144 -9.797 50.442 1.00 36.47 172 SER A C 1
ATOM 1350 O O . SER A 1 172 ? -39.162 -8.633 50.838 1.00 36.47 172 SER A O 1
ATOM 1352 N N . ILE A 1 173 ? -38.565 -10.170 49.299 1.00 39.19 173 ILE A N 1
ATOM 1353 C CA . ILE A 1 173 ? -37.983 -9.249 48.313 1.00 39.19 173 ILE A CA 1
ATOM 1354 C C . ILE A 1 173 ? -38.991 -9.119 47.161 1.00 39.19 173 ILE A C 1
ATOM 1356 O O . ILE A 1 173 ? -39.418 -10.152 46.643 1.00 39.19 173 ILE A O 1
ATOM 1360 N N . PRO A 1 174 ? -39.402 -7.914 46.732 1.00 34.31 174 PRO A N 1
ATOM 1361 C CA . PRO A 1 174 ? -40.142 -7.782 45.485 1.00 34.31 174 PRO A CA 1
ATOM 1362 C C . PRO A 1 174 ? -39.193 -8.038 44.303 1.00 34.31 174 PRO A C 1
ATOM 1364 O O . PRO A 1 174 ? -38.198 -7.333 44.136 1.00 34.31 174 PRO A O 1
ATOM 1367 N N . GLN A 1 175 ? -39.486 -9.049 43.479 1.00 34.53 175 GLN A N 1
ATOM 1368 C CA . GLN A 1 175 ? -38.894 -9.153 42.144 1.00 34.53 175 GLN A CA 1
ATOM 1369 C C . GLN A 1 175 ? -39.432 -7.996 41.306 1.00 34.53 175 GLN A C 1
ATOM 1371 O O . GLN A 1 175 ? -40.628 -7.937 41.030 1.00 34.53 175 GLN A O 1
ATOM 1376 N N . GLN A 1 176 ? -38.563 -7.075 40.902 1.00 38.16 176 GLN A N 1
ATOM 1377 C CA . GLN A 1 176 ? -38.918 -6.081 39.900 1.00 38.16 176 GLN A CA 1
ATOM 1378 C C . GLN A 1 176 ? -38.462 -6.600 38.532 1.00 38.16 176 GLN A C 1
ATOM 1380 O O . GLN A 1 176 ? -37.336 -6.362 38.104 1.00 38.16 176 GLN A O 1
ATOM 1385 N N . GLU A 1 177 ? -39.329 -7.365 37.865 1.00 31.77 177 GLU A N 1
ATOM 1386 C CA . GLU A 1 177 ? -39.243 -7.551 36.415 1.00 31.77 177 GLU A CA 1
ATOM 1387 C C . GLU A 1 177 ? -39.768 -6.271 35.759 1.00 31.77 177 GLU A C 1
ATOM 1389 O O . GLU A 1 177 ? -40.952 -5.952 35.865 1.00 31.77 177 GLU A O 1
ATOM 1394 N N . ILE A 1 178 ? -38.896 -5.510 35.100 1.00 31.50 178 ILE A N 1
ATOM 1395 C CA . ILE A 1 178 ? -39.335 -4.447 34.194 1.00 31.50 178 ILE A CA 1
ATOM 1396 C C . ILE A 1 178 ? -39.281 -5.035 32.785 1.00 31.50 178 ILE A C 1
ATOM 1398 O O . ILE A 1 178 ? -38.206 -5.348 32.277 1.00 31.50 178 ILE A O 1
ATOM 1402 N N . SER A 1 179 ? -40.463 -5.252 32.207 1.00 28.44 179 SER A N 1
ATOM 1403 C CA . SER A 1 179 ? -40.644 -5.651 30.810 1.00 28.44 179 SER A CA 1
ATOM 1404 C C . SER A 1 179 ? -40.531 -4.450 29.866 1.00 28.44 179 SER A C 1
ATOM 1406 O O . SER A 1 179 ? -41.016 -3.369 30.207 1.00 28.44 179 SER A O 1
ATOM 1408 N N . LEU A 1 180 ? -40.015 -4.754 28.663 1.00 32.16 180 LEU A N 1
ATOM 1409 C CA . LEU A 1 180 ? -39.777 -3.949 27.447 1.00 32.16 180 LEU A CA 1
ATOM 1410 C C . LEU A 1 180 ? -38.418 -3.237 27.369 1.00 32.16 180 LEU A C 1
ATOM 1412 O O . LEU A 1 180 ? -38.226 -2.184 28.009 1.00 32.16 180 LEU A O 1
#

pLDDT: mean 72.73, std 20.1, range [28.44, 96.81]

Mean predicted aligned error: 16.65 Å

Radius of gyration: 38.22 Å; Cα contacts (8 Å, |Δi|>4): 241; chains: 1; bounding box: 84×30×111 Å

Secondary structure (DSSP, 8-state):
---TT--SEEEEEEEEEETTEEEEEEEEEEEEE--------EESSSEEEEEEETTPPTT-------EE-TTT----EEEE-S--TT-TT-EEEEEE--SSS--EEEEEEEEEEEPS--PPPEE-PPPP---TTPPTT-------EE----SS--------------S----PPP------

Nearest PDB structures (foldseek):
  7sz8-assembly1_A  TM=5.195E-01  e=1.649E-06  Homo sapiens
  6mga-assembly1_A  TM=5.340E-01  e=5.011E-05  Homo sapiens
  3q2v-assembly1_A  TM=5.742E-01  e=1.920E-04  Mus musculus
  3q2v-assembly1_B  TM=6.122E-01  e=7.779E-04  Mus musculus
  7stz-assembly1_D  TM=3.824E-01  e=1.801E-03  Homo sapiens